Protein AF-A0A2A2KMY2-F1 (afdb_monomer)

Radius of gyration: 26.91 Å; Cα contacts (8 Å, |Δi|>4): 155; chains: 1; bounding box: 59×67×67 Å

Organism: NCBI:txid2018661

Secondary structure (DSSP, 8-state):
-EEEEE--SS------S-SS-PPTT-PPPHHHH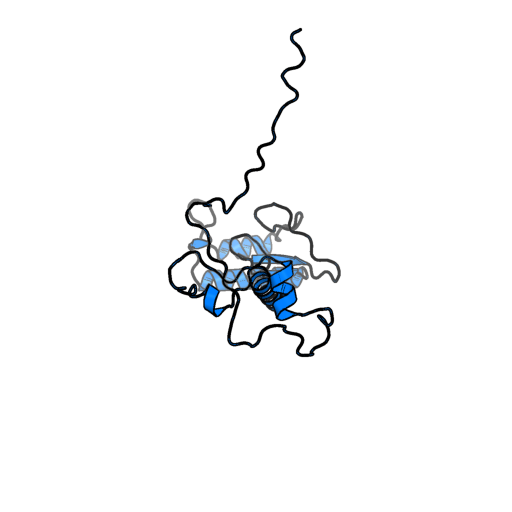HHHHHHS-EETTEE-GGG--HHHHHHHHHHHHHHHHHTTEEEEEB-TT--B---HHHHHHHHHHHHHHHT--HHHHHS----SS-TT-BS---HHHHHHHHHTTT-TTS-S----S-SS----BPPPTT---SS-------GGGSSS--

Mean predicted aligned error: 18.56 Å

Structure (mmCIF, N/CA/C/O backbone):
data_AF-A0A2A2KMY2-F1
#
_entry.id   AF-A0A2A2KMY2-F1
#
loop_
_atom_site.group_PDB
_atom_site.id
_atom_site.type_symbol
_atom_site.label_atom_id
_atom_site.label_alt_id
_atom_site.label_comp_id
_atom_site.label_asym_id
_atom_site.label_entity_id
_atom_site.label_seq_id
_atom_site.pdbx_PDB_ins_code
_atom_site.Cartn_x
_atom_site.Cartn_y
_atom_site.Cartn_z
_atom_site.occupancy
_atom_site.B_iso_or_equiv
_atom_site.auth_seq_id
_atom_site.auth_comp_id
_atom_site.auth_asym_id
_atom_site.auth_atom_id
_atom_site.pdbx_PDB_model_num
ATOM 1 N N . MET A 1 1 ? -10.660 6.397 17.440 1.00 45.50 1 MET A N 1
ATOM 2 C CA . MET A 1 1 ? -11.831 7.235 17.097 1.00 45.50 1 MET A CA 1
ATOM 3 C C . MET A 1 1 ? -12.707 6.382 16.198 1.00 45.50 1 MET A C 1
ATOM 5 O O . MET A 1 1 ? -12.210 5.909 15.184 1.00 45.50 1 MET A O 1
ATOM 9 N N . PHE A 1 2 ? -13.924 6.060 16.626 1.00 44.47 2 PHE A N 1
ATOM 10 C CA . PHE A 1 2 ? -14.756 5.060 15.957 1.00 44.47 2 PHE A CA 1
ATOM 11 C C . PHE A 1 2 ? -15.771 5.721 15.020 1.00 44.47 2 PHE A C 1
ATOM 13 O O . PHE A 1 2 ? -16.291 6.791 15.335 1.00 44.47 2 PHE A O 1
ATOM 20 N N . ALA A 1 3 ? -16.064 5.085 13.888 1.00 53.75 3 ALA A N 1
ATOM 21 C CA . ALA A 1 3 ? -17.205 5.420 13.043 1.00 53.75 3 ALA A CA 1
ATOM 22 C C . ALA A 1 3 ? -18.338 4.414 13.242 1.00 53.75 3 ALA A C 1
ATOM 24 O O . ALA A 1 3 ? -18.140 3.276 13.659 1.00 53.75 3 ALA A O 1
ATOM 25 N N . VAL A 1 4 ? -19.545 4.850 12.920 1.00 51.31 4 VAL A N 1
ATOM 26 C CA . VAL A 1 4 ? -20.800 4.143 13.172 1.00 51.31 4 VAL A CA 1
ATOM 27 C C . VAL A 1 4 ? -21.417 3.873 11.796 1.00 51.31 4 VAL A C 1
ATOM 29 O O . VAL A 1 4 ? -21.584 4.806 11.014 1.00 51.31 4 VAL A O 1
ATOM 32 N N . ARG A 1 5 ? -21.688 2.607 11.435 1.00 54.47 5 ARG A N 1
ATOM 33 C CA . ARG A 1 5 ? -22.270 2.212 10.132 1.00 54.47 5 ARG A CA 1
ATOM 34 C C . ARG A 1 5 ? -23.467 1.279 10.309 1.00 54.47 5 ARG A C 1
ATOM 36 O O . ARG A 1 5 ? -23.312 0.157 10.779 1.00 54.47 5 ARG A O 1
ATOM 43 N N . LYS A 1 6 ? -24.650 1.687 9.846 1.00 54.56 6 LYS A N 1
ATOM 44 C CA . LYS A 1 6 ? -25.849 0.827 9.827 1.00 54.56 6 LYS A CA 1
ATOM 45 C C . LYS A 1 6 ? -25.602 -0.445 9.001 1.00 54.56 6 LYS A C 1
ATOM 47 O O . LYS A 1 6 ? -25.064 -0.343 7.890 1.00 54.56 6 LYS A O 1
ATOM 52 N N . LYS A 1 7 ? -26.013 -1.623 9.490 1.00 51.59 7 LYS A N 1
ATOM 53 C CA . LYS A 1 7 ? -25.975 -2.871 8.707 1.00 51.59 7 LYS A CA 1
ATOM 54 C C . LYS A 1 7 ? -26.980 -2.787 7.554 1.00 51.59 7 LYS A C 1
ATOM 56 O O . LYS A 1 7 ? -28.133 -3.176 7.658 1.00 51.59 7 LYS A O 1
ATOM 61 N N . SER A 1 8 ? -26.553 -2.230 6.427 1.00 42.28 8 SER A N 1
ATOM 62 C CA . SER A 1 8 ? -27.303 -2.262 5.172 1.00 42.28 8 SER A CA 1
ATOM 63 C C . SER A 1 8 ? -26.578 -3.159 4.177 1.00 42.28 8 SER A C 1
ATOM 65 O O . SER A 1 8 ? -25.394 -2.962 3.899 1.00 42.28 8 SER A O 1
ATOM 67 N N . HIS A 1 9 ? -27.307 -4.113 3.595 1.00 41.88 9 HIS A N 1
ATOM 68 C CA . HIS A 1 9 ? -26.827 -5.021 2.548 1.00 41.88 9 HIS A CA 1
ATOM 69 C C . HIS A 1 9 ? -26.551 -4.347 1.192 1.00 41.88 9 HIS A C 1
ATOM 71 O O . HIS A 1 9 ? -26.289 -5.039 0.209 1.00 41.88 9 HIS A O 1
ATOM 77 N N . ARG A 1 10 ? -26.583 -3.013 1.086 1.00 37.44 10 ARG A N 1
ATOM 78 C CA . ARG A 1 10 ? -26.245 -2.314 -0.159 1.00 37.44 10 ARG A CA 1
ATOM 79 C C . ARG A 1 10 ? -25.380 -1.088 0.094 1.00 37.44 10 ARG A C 1
ATOM 81 O O . ARG A 1 10 ? -25.731 -0.219 0.884 1.00 37.44 10 ARG A O 1
ATOM 88 N N . THR A 1 11 ? -24.283 -1.055 -0.667 1.00 37.81 11 THR A N 1
ATOM 89 C CA . THR A 1 11 ? -23.427 0.091 -1.015 1.00 37.81 11 THR A CA 1
ATOM 90 C C . THR A 1 11 ? -22.714 0.807 0.135 1.00 37.81 11 THR A C 1
ATOM 92 O O . THR A 1 11 ? -23.325 1.367 1.039 1.00 37.81 11 THR A O 1
ATOM 95 N N . ALA A 1 12 ? -21.379 0.821 0.071 1.00 39.56 12 ALA A N 1
ATOM 96 C CA . ALA A 1 12 ? -20.553 1.700 0.889 1.00 39.56 12 ALA A CA 1
ATOM 97 C C . ALA A 1 12 ? -20.850 3.169 0.520 1.00 39.56 12 ALA A C 1
ATOM 99 O O . ALA A 1 12 ? -20.761 3.511 -0.664 1.00 39.56 12 ALA A O 1
ATOM 100 N N . PRO A 1 13 ? -21.202 4.045 1.478 1.00 40.03 13 PRO A N 1
ATOM 101 C CA . PRO A 1 13 ? -21.271 5.470 1.200 1.00 40.03 13 PRO A CA 1
ATOM 102 C C . PRO A 1 13 ? -19.854 5.988 0.930 1.00 40.03 13 PRO A C 1
ATOM 104 O O . PRO A 1 13 ? -18.922 5.712 1.685 1.00 40.03 13 PRO A O 1
ATOM 107 N N . ARG A 1 14 ? -19.678 6.735 -0.165 1.00 37.28 14 ARG A N 1
ATOM 108 C CA . ARG A 1 14 ? -18.456 7.517 -0.387 1.00 37.28 14 ARG A CA 1
ATOM 109 C C . ARG A 1 14 ? -18.411 8.590 0.703 1.00 37.28 14 ARG A C 1
ATOM 111 O O . ARG A 1 14 ? -19.275 9.461 0.720 1.00 37.28 14 ARG A O 1
ATOM 118 N N . CYS A 1 15 ? -17.442 8.518 1.614 1.00 37.69 15 CYS A N 1
ATOM 119 C CA . CYS A 1 15 ? -17.205 9.578 2.594 1.00 37.69 15 CYS A CA 1
ATOM 120 C C . CYS A 1 15 ? -16.793 10.862 1.861 1.00 37.69 15 CYS A C 1
ATOM 122 O O . CYS A 1 15 ? -15.655 11.001 1.417 1.00 37.69 15 CYS A O 1
ATOM 124 N N . GLY A 1 16 ? -17.736 11.791 1.711 1.00 30.89 16 GLY A N 1
ATOM 125 C CA . GLY A 1 16 ? -17.459 13.167 1.325 1.00 30.89 16 GLY A CA 1
ATOM 126 C C . GLY A 1 16 ? -17.003 13.974 2.540 1.00 30.89 16 GLY A C 1
ATOM 127 O O . GLY A 1 16 ? -17.700 13.996 3.545 1.00 30.89 16 GLY A O 1
ATOM 128 N N . ALA A 1 17 ? -15.820 14.580 2.419 1.00 32.88 17 ALA A N 1
ATOM 129 C CA . ALA A 1 17 ? -15.295 15.831 2.993 1.00 32.88 17 ALA A CA 1
ATOM 130 C C . ALA A 1 17 ? -15.833 16.448 4.315 1.00 32.88 17 ALA A C 1
ATOM 132 O O . ALA A 1 17 ? -15.603 17.635 4.545 1.00 32.88 17 ALA A O 1
ATOM 133 N N . HIS A 1 18 ? -16.461 15.707 5.226 1.00 27.23 18 HIS A N 1
ATOM 134 C CA . HIS A 1 18 ? -16.783 16.188 6.573 1.00 27.23 18 HIS A CA 1
ATOM 135 C C . HIS A 1 18 ? -15.952 15.437 7.618 1.00 27.23 18 HIS A C 1
ATOM 137 O O . HIS A 1 18 ? -15.881 14.212 7.622 1.00 27.23 18 HIS A O 1
ATOM 143 N N . ARG A 1 19 ? -15.264 16.212 8.470 1.00 37.16 19 ARG A N 1
ATOM 144 C CA . ARG A 1 19 ? -14.142 15.802 9.344 1.00 37.16 19 ARG A CA 1
ATOM 145 C C . ARG A 1 19 ? -14.523 14.917 10.537 1.00 37.16 19 ARG A C 1
ATOM 147 O O . ARG A 1 19 ? -13.702 14.690 11.413 1.00 37.16 19 ARG A O 1
ATOM 154 N N . THR A 1 20 ? -15.730 14.387 10.555 1.00 37.00 20 THR A N 1
ATOM 155 C CA . THR A 1 20 ? -16.172 13.325 11.452 1.00 37.00 20 THR A CA 1
ATOM 156 C C . THR A 1 20 ? -17.250 12.559 10.703 1.00 37.00 20 THR A C 1
ATOM 158 O O . THR A 1 20 ? -18.158 13.157 10.125 1.00 37.00 20 THR A O 1
ATOM 161 N N . ALA A 1 21 ? -17.156 11.231 10.684 1.00 41.44 21 ALA A N 1
ATOM 162 C CA . ALA A 1 21 ? -18.186 10.367 10.117 1.00 41.44 21 ALA A CA 1
ATOM 163 C C . ALA A 1 21 ? -19.411 10.307 11.054 1.00 41.44 21 ALA A C 1
ATOM 165 O O . ALA A 1 21 ? -19.803 9.235 11.505 1.00 41.44 21 ALA A O 1
ATOM 166 N N . ASN A 1 22 ? -20.006 11.460 11.379 1.00 42.59 22 ASN A N 1
ATOM 167 C CA . ASN A 1 22 ? -21.353 11.500 11.931 1.00 42.59 22 ASN A CA 1
ATOM 168 C C . ASN A 1 22 ? -22.305 11.156 10.791 1.00 42.59 22 ASN A C 1
ATOM 170 O O . ASN A 1 22 ? -22.356 11.871 9.789 1.00 42.59 22 ASN A O 1
ATOM 174 N N . ILE A 1 23 ? -23.060 10.066 10.930 1.00 45.88 23 ILE A N 1
ATOM 175 C CA . ILE A 1 23 ? -24.211 9.838 10.060 1.00 45.88 23 ILE A CA 1
ATOM 176 C C . ILE A 1 23 ? -25.202 10.975 10.363 1.00 45.88 23 ILE A C 1
ATOM 178 O O . ILE A 1 23 ? -25.665 11.063 11.502 1.00 45.88 23 ILE A O 1
ATOM 182 N N . PRO A 1 24 ? -25.533 11.859 9.403 1.00 43.34 24 PRO A N 1
ATOM 183 C CA . PRO A 1 24 ? -26.530 12.894 9.642 1.00 43.34 24 PRO A CA 1
ATOM 184 C C . PRO A 1 24 ? -27.870 12.238 10.012 1.00 43.34 24 PRO A C 1
ATOM 186 O O . PRO A 1 24 ? -28.374 11.400 9.265 1.00 43.34 24 PRO A O 1
ATOM 189 N N . GLY A 1 25 ? -28.421 12.603 11.176 1.00 52.62 25 GLY A N 1
ATOM 190 C CA . GLY A 1 25 ? -29.725 12.129 11.663 1.00 52.62 25 GLY A CA 1
ATOM 191 C C . GLY A 1 25 ? -29.708 11.026 12.730 1.00 52.62 25 GLY A C 1
ATOM 192 O O . GLY A 1 25 ? -30.765 10.467 13.002 1.00 52.62 25 GLY A O 1
ATOM 193 N N . PHE A 1 26 ? -28.557 10.698 13.329 1.00 54.38 26 PHE A N 1
ATOM 194 C CA . PHE A 1 26 ? -28.499 9.825 14.509 1.00 54.38 26 PHE A CA 1
ATOM 195 C C . PHE A 1 26 ? -28.170 10.635 15.763 1.00 54.38 26 PHE A C 1
ATOM 197 O O . PHE A 1 26 ? -27.039 11.084 15.941 1.00 54.38 26 PHE A O 1
ATOM 204 N N . GLU A 1 27 ? -29.170 10.800 16.625 1.00 60.38 27 GLU A N 1
ATOM 205 C CA . GLU A 1 27 ? -28.994 11.253 18.003 1.00 60.38 27 GLU A CA 1
ATOM 206 C C . GLU A 1 27 ? -28.910 10.020 18.909 1.00 60.38 27 GLU A C 1
ATOM 208 O O . GLU A 1 27 ? -29.613 9.028 18.697 1.00 60.38 27 GLU A O 1
ATOM 213 N N . VAL A 1 28 ? -27.992 10.058 19.873 1.00 64.44 28 VAL A N 1
ATOM 214 C CA . VAL A 1 28 ? -27.906 9.045 20.930 1.00 64.44 28 VAL A CA 1
ATOM 215 C C . VAL A 1 28 ? -29.109 9.245 21.848 1.00 64.44 28 VAL A C 1
ATOM 217 O O . VAL A 1 28 ? -29.485 10.386 22.118 1.00 64.44 28 VAL A O 1
ATOM 220 N N . ASP A 1 29 ? -29.738 8.162 22.299 1.00 76.00 29 ASP A N 1
ATOM 221 C CA . ASP A 1 29 ? -30.846 8.267 23.245 1.00 76.00 29 ASP A CA 1
ATOM 222 C C . ASP A 1 29 ? -30.395 8.918 24.561 1.00 76.00 29 ASP A C 1
ATOM 224 O O . ASP A 1 29 ? -29.238 8.820 24.977 1.00 76.00 29 ASP A O 1
ATOM 228 N N . GLU A 1 30 ? -31.330 9.600 25.220 1.00 78.75 30 GLU A N 1
ATOM 229 C CA . GLU A 1 30 ? -31.056 10.374 26.434 1.00 78.75 30 GLU A CA 1
ATOM 230 C C . GLU A 1 30 ? -30.515 9.496 27.579 1.00 78.75 30 GLU A C 1
ATOM 232 O O . GLU A 1 30 ? -29.688 9.944 28.373 1.00 78.75 30 GLU A O 1
ATOM 237 N N . GLU A 1 31 ? -30.913 8.220 27.626 1.00 80.62 31 GLU A N 1
ATOM 238 C CA . GLU A 1 31 ? -30.431 7.238 28.603 1.00 80.62 31 GLU A CA 1
ATOM 239 C C . GLU A 1 31 ? -28.954 6.878 28.368 1.00 80.62 31 GLU A C 1
ATOM 241 O O . GLU A 1 31 ? -28.144 6.895 29.300 1.00 80.62 31 GLU A O 1
ATOM 246 N N . THR A 1 32 ? -28.575 6.616 27.119 1.00 79.38 32 THR A N 1
ATOM 247 C CA . THR A 1 32 ? -27.200 6.309 26.715 1.00 79.38 32 THR A CA 1
ATOM 248 C C . THR A 1 32 ? -26.291 7.529 26.870 1.00 79.38 32 THR A C 1
ATOM 250 O O . THR A 1 32 ? -25.164 7.380 27.349 1.00 79.38 32 THR A O 1
ATOM 253 N N . ASP A 1 33 ? -26.759 8.742 26.552 1.00 79.44 33 ASP A N 1
ATOM 254 C CA . ASP A 1 33 ? -25.990 9.978 26.778 1.00 79.44 33 ASP A CA 1
ATOM 255 C C . ASP A 1 33 ? -25.759 10.238 28.277 1.00 79.44 33 ASP A C 1
ATOM 257 O O . ASP A 1 33 ? -24.642 10.563 28.695 1.00 79.44 33 ASP A O 1
ATOM 261 N N . ALA A 1 34 ? -26.773 10.012 29.120 1.00 82.56 34 ALA A N 1
ATOM 262 C CA . ALA A 1 34 ? -26.628 10.099 30.571 1.00 82.56 34 ALA A CA 1
ATOM 263 C C . ALA A 1 34 ? -25.624 9.064 31.108 1.00 82.56 34 ALA A C 1
ATOM 265 O O . ALA A 1 34 ? -24.751 9.412 31.908 1.00 82.56 34 ALA A O 1
ATOM 266 N N . ALA A 1 35 ? -25.692 7.817 30.633 1.00 81.88 35 ALA A N 1
ATOM 267 C CA . ALA A 1 35 ? -24.757 6.762 31.017 1.00 81.88 35 ALA A CA 1
ATOM 268 C C . ALA A 1 35 ? -23.309 7.095 30.614 1.00 81.88 35 ALA A C 1
ATOM 270 O O . ALA A 1 35 ? -22.389 6.897 31.411 1.00 81.88 35 ALA A O 1
ATOM 271 N N . LEU A 1 36 ? -23.104 7.663 29.420 1.00 80.94 36 LEU A N 1
ATOM 272 C CA . LEU A 1 36 ? -21.788 8.106 28.955 1.00 80.94 36 LEU A CA 1
ATOM 273 C C . LEU A 1 36 ? -21.246 9.272 29.784 1.00 80.94 36 LEU A C 1
ATOM 275 O O . LEU A 1 36 ? -20.063 9.278 30.132 1.00 80.94 36 LEU A O 1
ATOM 279 N N . ARG A 1 37 ? -22.086 10.242 30.158 1.00 81.38 37 ARG A N 1
ATOM 280 C CA . ARG A 1 37 ? -21.669 11.368 31.011 1.00 81.38 37 ARG A CA 1
ATOM 281 C C . ARG A 1 37 ? -21.222 10.932 32.403 1.00 81.38 37 ARG A C 1
ATOM 283 O O . ARG A 1 37 ? -20.327 11.560 32.955 1.00 81.38 37 ARG A O 1
ATOM 290 N N . VAL A 1 38 ? -21.793 9.860 32.956 1.00 84.06 38 VAL A N 1
ATOM 291 C CA . VAL A 1 38 ? -21.391 9.324 34.270 1.00 84.06 38 VAL A CA 1
ATOM 292 C C . VAL A 1 38 ? -19.979 8.733 34.235 1.00 84.06 38 VAL A C 1
ATOM 294 O O . VAL A 1 38 ? -19.216 8.915 35.183 1.00 84.06 38 VAL A O 1
ATOM 297 N N . CYS A 1 39 ? -19.611 8.038 33.157 1.00 79.81 39 CYS A N 1
ATOM 298 C CA . CYS A 1 39 ? -18.308 7.376 33.043 1.00 79.81 39 CYS A CA 1
ATOM 299 C C . CYS A 1 39 ? -17.223 8.223 32.359 1.00 79.81 39 CYS A C 1
ATOM 301 O O . CYS A 1 39 ? -16.092 7.755 32.223 1.00 79.81 39 CYS A O 1
ATOM 303 N N . THR A 1 40 ? -17.537 9.440 31.906 1.00 80.44 40 THR A N 1
ATOM 304 C CA . THR A 1 40 ? -16.578 10.290 31.187 1.00 80.44 40 THR A CA 1
ATOM 305 C C . THR A 1 40 ? -16.132 11.465 32.053 1.00 80.44 40 THR A C 1
ATOM 307 O O . THR A 1 40 ? -16.980 12.172 32.596 1.00 80.44 40 THR A O 1
ATOM 310 N N . PRO A 1 41 ? -14.818 11.720 32.192 1.00 78.75 41 PRO A N 1
ATOM 311 C CA . PRO A 1 41 ? -14.337 12.858 32.959 1.00 78.75 41 PRO A CA 1
ATOM 312 C C . PRO A 1 41 ? -14.790 14.183 32.329 1.00 78.75 41 PRO A C 1
ATOM 314 O O . PRO A 1 41 ? -14.586 14.452 31.140 1.00 78.75 41 PRO A O 1
ATOM 317 N N . ILE A 1 42 ? -15.403 15.018 33.168 1.00 77.12 42 ILE A N 1
ATOM 318 C CA . ILE A 1 42 ? -15.854 16.365 32.827 1.00 77.12 42 ILE A CA 1
ATOM 319 C C . ILE A 1 42 ? -14.959 17.354 33.570 1.00 77.12 42 ILE A C 1
ATOM 321 O O . ILE A 1 42 ? -14.918 17.365 34.799 1.00 77.12 42 ILE A O 1
ATOM 325 N N . GLU A 1 43 ? -14.277 18.220 32.829 1.00 75.25 43 GLU A N 1
ATOM 326 C CA . GLU A 1 43 ? -13.533 19.347 33.388 1.00 75.25 43 GLU A CA 1
ATOM 327 C C . GLU A 1 43 ? -14.110 20.650 32.834 1.00 75.25 43 GLU A C 1
ATOM 329 O O . GLU A 1 43 ? -14.309 20.797 31.628 1.00 75.25 43 GLU A O 1
ATOM 334 N N . ASN A 1 44 ? -14.390 21.620 33.711 1.00 69.75 44 ASN A N 1
ATOM 335 C CA . ASN A 1 44 ? -14.925 22.936 33.332 1.00 69.75 44 ASN A CA 1
ATOM 336 C C . ASN A 1 44 ? -16.196 22.866 32.455 1.00 69.75 44 ASN A C 1
ATOM 338 O O . ASN A 1 44 ? -16.375 23.664 31.535 1.00 69.75 44 ASN A O 1
ATOM 342 N N . GLY A 1 45 ? -17.061 21.877 32.707 1.00 71.56 45 GLY A N 1
ATOM 343 C CA . GLY A 1 45 ? -18.289 21.656 31.935 1.00 71.56 45 GLY A CA 1
ATOM 344 C C . GLY A 1 45 ? -18.068 21.100 30.524 1.00 71.56 45 GLY A C 1
ATOM 345 O O . GLY A 1 45 ? -19.017 21.037 29.747 1.00 71.56 45 GLY A O 1
ATOM 346 N N . ARG A 1 46 ? -16.839 20.693 30.175 1.00 66.31 46 ARG A N 1
ATOM 347 C CA . ARG A 1 46 ? -16.506 20.046 28.901 1.00 66.31 46 ARG A CA 1
ATOM 348 C C . ARG A 1 46 ? -16.043 18.613 29.127 1.00 66.31 46 ARG A C 1
ATOM 350 O O . ARG A 1 46 ? -15.293 18.319 30.053 1.00 66.31 46 ARG A O 1
ATOM 357 N N . VAL A 1 47 ? -16.490 17.731 28.243 1.00 73.38 47 VAL A N 1
ATOM 358 C CA . VAL A 1 47 ? -16.090 16.324 28.214 1.00 73.38 47 VAL A CA 1
ATOM 359 C C . VAL A 1 47 ? -14.675 16.233 27.641 1.00 73.38 47 VAL A C 1
ATOM 361 O O . VAL A 1 47 ? -14.454 16.654 26.504 1.00 73.38 47 VAL A O 1
ATOM 364 N N . ILE A 1 48 ? -13.717 15.702 28.406 1.00 73.44 48 ILE A N 1
ATOM 365 C CA . ILE A 1 48 ? -12.331 15.521 27.943 1.00 73.44 48 ILE A CA 1
ATOM 366 C C . ILE A 1 48 ? -12.038 14.030 27.819 1.00 73.44 48 ILE A C 1
ATOM 368 O O . ILE A 1 48 ? -11.601 13.379 28.763 1.00 73.44 48 ILE A O 1
ATOM 372 N N . LEU A 1 49 ? -12.249 13.492 26.619 1.00 65.94 49 LEU A N 1
ATOM 373 C CA . LEU A 1 49 ? -12.065 12.065 26.341 1.00 65.94 49 LEU A CA 1
ATOM 374 C C . LEU A 1 49 ? -10.620 11.601 26.565 1.00 65.94 49 LEU A C 1
ATOM 376 O O . LEU A 1 49 ? -10.409 10.502 27.069 1.00 65.94 49 LEU A O 1
ATOM 380 N N . GLU A 1 50 ? -9.639 12.454 26.262 1.00 70.81 50 GLU A N 1
ATOM 381 C CA . GLU A 1 50 ? -8.202 12.150 26.361 1.00 70.81 50 GLU A CA 1
ATOM 382 C C . GLU A 1 50 ? -7.723 11.856 27.789 1.00 70.81 50 GLU A C 1
ATOM 384 O O . GLU A 1 50 ? -6.676 11.242 27.973 1.00 70.81 50 GLU A O 1
ATOM 389 N N . LYS A 1 51 ? -8.488 12.277 28.802 1.00 75.62 51 LYS A N 1
ATOM 390 C CA . LYS A 1 51 ? -8.174 12.053 30.220 1.00 75.62 51 LYS A CA 1
ATOM 391 C C . LYS A 1 51 ? -8.879 10.833 30.814 1.00 75.62 51 LYS A C 1
ATOM 393 O O . LYS A 1 51 ? -8.731 10.578 32.006 1.00 75.62 51 LYS A O 1
ATOM 398 N N . SER A 1 52 ? -9.652 10.098 30.013 1.00 75.69 52 SER A N 1
ATOM 399 C CA . SER A 1 52 ? -10.344 8.894 30.480 1.00 75.69 52 SER A CA 1
ATOM 400 C C . SER A 1 52 ? -9.329 7.805 30.824 1.00 75.69 52 SER A C 1
ATOM 402 O O . SER A 1 52 ? -8.421 7.525 30.040 1.00 75.69 52 SER A O 1
ATOM 404 N 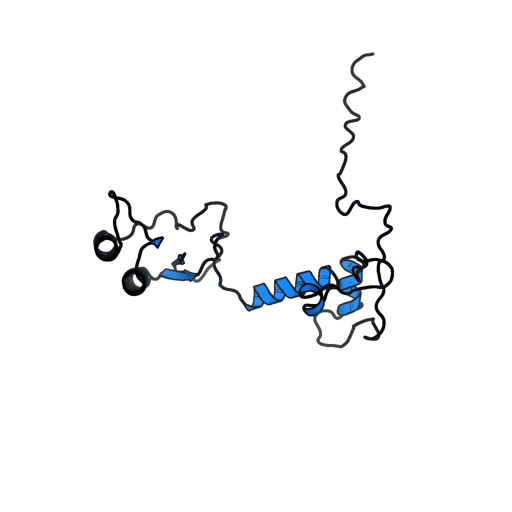N . THR A 1 53 ? -9.480 7.169 31.985 1.00 83.38 53 THR A N 1
ATOM 405 C CA . THR A 1 53 ? -8.678 5.989 32.332 1.00 83.38 53 THR A CA 1
ATOM 406 C C . THR A 1 53 ? -9.056 4.806 31.441 1.00 83.38 53 THR A C 1
ATOM 408 O O . THR A 1 53 ? -10.106 4.796 30.794 1.00 83.38 53 THR A O 1
ATOM 411 N N . ARG A 1 54 ? -8.216 3.767 31.411 1.00 78.19 54 ARG A N 1
ATOM 412 C CA . ARG A 1 54 ? -8.491 2.564 30.616 1.00 78.19 54 ARG A CA 1
ATOM 413 C C . ARG A 1 54 ? -9.816 1.905 31.014 1.00 78.19 54 ARG A C 1
ATOM 415 O O . ARG A 1 54 ? -10.573 1.498 30.140 1.00 78.19 54 ARG A O 1
ATOM 422 N N . GLU A 1 55 ? -10.130 1.865 32.306 1.00 83.75 55 GLU A N 1
ATOM 423 C CA . GLU A 1 55 ? -11.385 1.302 32.815 1.00 83.75 55 GLU A CA 1
ATOM 424 C C . GLU A 1 55 ? -12.599 2.131 32.373 1.00 83.75 55 GLU A C 1
ATOM 426 O O . GLU A 1 55 ? -13.643 1.576 32.031 1.00 83.75 55 GLU A O 1
ATOM 431 N N . GLN A 1 56 ? -12.463 3.460 32.338 1.00 80.62 56 GLN A N 1
ATOM 432 C CA . GLN A 1 56 ? -13.509 4.358 31.842 1.00 80.62 56 GLN A CA 1
ATOM 433 C C . GLN A 1 56 ? -13.738 4.170 30.340 1.00 80.62 56 GLN A C 1
ATOM 435 O O . GLN A 1 56 ? -14.883 4.104 29.900 1.00 80.62 56 GLN A O 1
ATOM 440 N N . ILE A 1 57 ? -12.665 4.009 29.561 1.00 78.44 57 ILE A N 1
ATOM 441 C CA . ILE A 1 57 ? -12.741 3.726 28.122 1.00 78.44 57 ILE A CA 1
ATOM 442 C C . ILE A 1 57 ? -13.454 2.390 27.874 1.00 78.44 57 ILE A C 1
ATOM 444 O O . ILE A 1 57 ? -14.353 2.321 27.040 1.00 78.44 57 ILE A O 1
ATOM 448 N N . GLU A 1 58 ? -13.117 1.337 28.622 1.00 81.19 58 GLU A N 1
ATOM 449 C CA . GLU A 1 58 ? -13.776 0.028 28.506 1.00 81.19 58 GLU A CA 1
ATOM 450 C C . GLU A 1 58 ? -15.280 0.105 28.844 1.00 81.19 58 GLU A C 1
ATOM 452 O O . GLU A 1 58 ? -16.108 -0.509 28.165 1.00 81.19 58 GLU A O 1
ATOM 457 N N . GLN A 1 59 ? -15.667 0.907 29.843 1.00 82.75 59 GLN A N 1
ATOM 458 C CA . GLN A 1 59 ? -17.076 1.154 30.173 1.00 82.75 59 GLN A CA 1
ATOM 459 C C . GLN A 1 59 ? -17.812 1.931 29.074 1.00 82.75 59 GLN A C 1
ATOM 461 O O . GLN A 1 59 ? -18.918 1.541 28.694 1.00 82.75 59 GLN A O 1
ATOM 466 N N . GLN A 1 60 ? -17.195 2.985 28.534 1.00 79.38 60 GLN A N 1
ATOM 467 C CA . GLN A 1 60 ? -17.743 3.770 27.423 1.00 79.38 60 GLN A CA 1
ATOM 468 C C . GLN A 1 60 ? -17.962 2.892 26.185 1.00 79.38 60 GLN A C 1
ATOM 470 O O . GLN A 1 60 ? -19.036 2.935 25.585 1.00 79.38 60 GLN A O 1
ATOM 475 N N . ILE A 1 61 ? -16.988 2.040 25.843 1.00 79.50 61 ILE A N 1
ATOM 476 C CA . ILE A 1 61 ? -17.094 1.086 24.729 1.00 79.50 61 ILE A CA 1
ATOM 477 C C . ILE A 1 61 ? -18.285 0.152 24.945 1.00 79.50 61 ILE A C 1
ATOM 479 O O . ILE A 1 61 ? -19.119 0.015 24.055 1.00 79.50 61 ILE A O 1
ATOM 483 N N . LYS A 1 62 ? -18.438 -0.423 26.141 1.00 84.81 62 LYS A N 1
ATOM 484 C CA . LYS A 1 62 ? -19.545 -1.341 26.448 1.00 84.81 62 LYS A CA 1
ATOM 485 C C . LYS A 1 62 ? -20.926 -0.682 26.337 1.00 84.81 62 LYS A C 1
ATOM 487 O O . LYS A 1 62 ? -21.886 -1.334 25.922 1.00 84.81 62 LYS A O 1
ATOM 492 N N . ILE A 1 63 ? -21.047 0.588 26.726 1.00 84.19 63 ILE A N 1
ATOM 493 C CA . ILE A 1 63 ? -22.288 1.367 26.586 1.00 84.19 63 ILE A CA 1
ATOM 494 C C . ILE A 1 63 ? -22.586 1.612 25.101 1.00 84.19 63 ILE A C 1
ATOM 496 O O . ILE A 1 63 ? -23.692 1.330 24.638 1.00 84.19 63 ILE A O 1
ATOM 500 N N . LEU A 1 64 ? -21.583 2.045 24.335 1.00 77.38 64 LEU A N 1
ATOM 501 C CA . LEU A 1 64 ? -21.716 2.296 22.898 1.00 77.38 64 LEU A CA 1
ATOM 502 C C . LEU A 1 64 ? -22.023 1.021 22.105 1.00 77.38 64 LEU A C 1
ATOM 504 O O . LEU A 1 64 ? -22.844 1.055 21.192 1.00 77.38 64 LEU A O 1
ATOM 508 N N . GLU A 1 65 ? -21.429 -0.117 22.463 1.00 78.50 65 GLU A N 1
ATOM 509 C CA . GLU A 1 65 ? -21.725 -1.416 21.851 1.00 78.50 65 GLU A CA 1
ATOM 510 C C . GLU A 1 65 ? -23.179 -1.837 22.074 1.00 78.50 65 GLU A C 1
ATOM 512 O O . GLU A 1 65 ? -23.824 -2.349 21.157 1.00 78.50 65 GLU A O 1
ATOM 517 N N . ARG A 1 66 ? -23.727 -1.611 23.275 1.00 83.31 66 ARG A N 1
ATOM 518 C CA . ARG A 1 66 ? -25.141 -1.893 23.571 1.00 83.31 66 ARG A CA 1
ATOM 519 C C . ARG A 1 66 ? -26.069 -1.050 22.705 1.00 83.31 66 ARG A C 1
ATOM 521 O O . ARG A 1 66 ? -26.971 -1.610 22.084 1.00 83.31 66 ARG A O 1
ATOM 528 N N . PHE A 1 67 ? -25.805 0.251 22.619 1.00 81.00 67 PHE A N 1
ATOM 529 C CA . PHE A 1 67 ? -26.552 1.164 21.756 1.00 81.00 67 PHE A CA 1
ATOM 530 C C . PHE A 1 67 ? -26.482 0.739 20.283 1.00 81.00 67 PHE A C 1
ATOM 532 O O . PHE A 1 67 ? -27.501 0.607 19.605 1.00 81.00 67 PHE A O 1
ATOM 539 N N . CYS A 1 68 ? -25.276 0.442 19.796 1.00 76.00 68 CYS A N 1
ATOM 540 C CA . CYS A 1 68 ? -25.065 0.030 18.413 1.00 76.00 68 CYS A CA 1
ATOM 541 C C . CYS A 1 68 ? -25.789 -1.282 18.088 1.00 76.00 68 CYS A C 1
ATOM 543 O O . CYS A 1 68 ? -26.419 -1.381 17.038 1.00 76.00 68 CYS A O 1
ATOM 545 N N . ASN A 1 69 ? -25.781 -2.260 18.997 1.00 78.19 69 ASN A N 1
ATOM 546 C CA . ASN A 1 69 ? -26.525 -3.507 18.820 1.00 78.19 69 ASN A CA 1
ATOM 547 C C . ASN A 1 69 ? -28.043 -3.284 18.775 1.00 78.19 69 ASN A C 1
ATOM 549 O O . ASN A 1 69 ? -28.712 -3.897 17.944 1.00 78.19 69 ASN A O 1
ATOM 553 N N . ALA A 1 70 ? -28.585 -2.399 19.618 1.00 79.81 70 ALA A N 1
ATOM 554 C CA . ALA A 1 70 ? -30.012 -2.068 19.615 1.00 79.81 70 ALA A CA 1
ATOM 555 C C . ALA A 1 70 ? -30.456 -1.390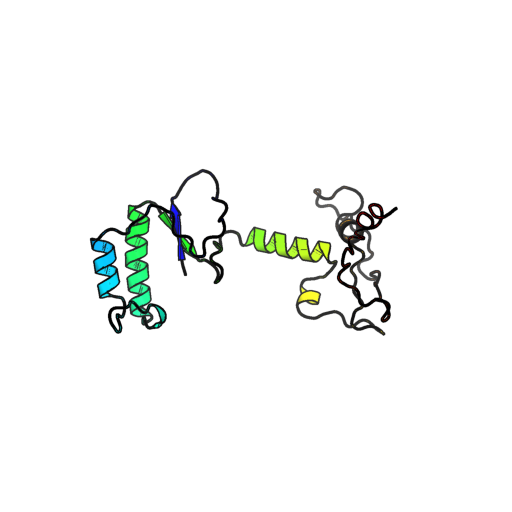 18.306 1.00 79.81 70 ALA A C 1
ATOM 557 O O . ALA A 1 70 ? -31.547 -1.653 17.806 1.00 79.81 70 ALA A O 1
ATOM 558 N N . MET A 1 71 ? -29.588 -0.562 17.722 1.00 71.19 71 MET A N 1
ATOM 559 C CA . MET A 1 71 ? -29.863 0.185 16.489 1.00 71.19 71 MET A CA 1
ATOM 560 C C . MET A 1 71 ? -29.456 -0.563 15.202 1.00 71.19 71 MET A C 1
ATOM 562 O O . MET A 1 71 ? -29.589 -0.018 14.102 1.00 71.19 71 MET A O 1
ATOM 566 N N . ASP A 1 72 ? -28.956 -1.797 15.330 1.00 72.31 72 ASP A N 1
ATOM 567 C CA . ASP A 1 72 ? -28.348 -2.606 14.262 1.00 72.31 72 ASP A CA 1
ATOM 568 C C . ASP A 1 72 ? -27.249 -1.861 13.473 1.00 72.31 72 ASP A C 1
ATOM 570 O O . ASP A 1 72 ? -27.200 -1.797 12.236 1.00 72.31 72 ASP A O 1
ATOM 574 N N . ILE A 1 73 ? -26.341 -1.258 14.233 1.00 70.00 73 ILE A N 1
ATOM 575 C CA . ILE A 1 73 ? -25.195 -0.493 13.761 1.00 70.00 73 ILE A CA 1
ATOM 576 C C . ILE A 1 73 ? -23.898 -1.225 14.128 1.00 70.00 73 ILE A C 1
ATOM 578 O O . ILE A 1 73 ? -23.772 -1.812 15.197 1.00 70.00 73 ILE A O 1
ATOM 582 N N . VAL A 1 74 ? -22.915 -1.193 13.229 1.00 63.78 74 VAL A N 1
ATOM 583 C CA . VAL A 1 74 ? -21.558 -1.695 13.453 1.00 63.78 74 VAL A CA 1
ATOM 584 C C . VAL A 1 74 ? -20.624 -0.531 13.760 1.00 63.78 74 VAL A C 1
ATOM 586 O O . VAL A 1 74 ? -20.609 0.472 13.041 1.00 63.78 74 VAL A O 1
ATOM 589 N N . VAL A 1 75 ? -19.831 -0.702 14.815 1.00 62.00 75 VAL A N 1
ATOM 590 C CA . VAL A 1 75 ? -18.732 0.190 15.181 1.00 62.00 75 VAL A CA 1
ATOM 591 C C . VAL A 1 75 ? -17.497 -0.198 14.371 1.00 62.00 75 VAL A C 1
ATOM 593 O O . VAL A 1 75 ? -17.118 -1.365 14.322 1.00 62.00 75 VAL A O 1
ATOM 596 N N . ALA A 1 76 ? -16.889 0.788 13.726 1.00 60.34 76 ALA A N 1
ATOM 597 C CA . ALA A 1 76 ? -15.717 0.656 12.882 1.00 60.34 76 ALA A CA 1
ATOM 598 C C . ALA A 1 76 ? -14.548 1.442 13.470 1.00 60.34 76 ALA A C 1
ATOM 600 O O . ALA A 1 76 ? -14.712 2.605 13.838 1.00 60.34 76 ALA A O 1
ATOM 601 N N . GLU A 1 77 ? -13.356 0.852 13.502 1.00 55.25 77 GLU A N 1
ATOM 602 C CA . GLU A 1 77 ? -12.142 1.621 13.761 1.00 55.25 77 GLU A CA 1
ATOM 603 C C . GLU A 1 77 ? -11.816 2.495 12.551 1.00 55.25 77 GLU A C 1
ATOM 605 O O . GLU A 1 77 ? -11.775 2.019 11.410 1.00 55.25 77 GLU A O 1
ATOM 610 N N . CYS A 1 78 ? -11.594 3.782 12.814 1.00 55.78 78 CYS A N 1
ATOM 611 C CA . CYS A 1 78 ? -11.087 4.704 11.816 1.00 55.78 78 CYS A CA 1
ATOM 612 C C . CYS A 1 78 ? -9.649 5.109 12.114 1.00 55.78 78 CYS A C 1
ATOM 614 O O . CYS A 1 78 ? -9.249 5.222 13.278 1.00 55.78 78 CYS A O 1
ATOM 616 N N . ASP A 1 79 ? -8.898 5.388 11.050 1.00 56.53 79 ASP A N 1
ATOM 617 C CA . ASP A 1 79 ? -7.623 6.088 11.162 1.00 56.53 79 ASP A CA 1
ATOM 618 C C . ASP A 1 79 ? -7.807 7.517 11.728 1.00 56.53 79 ASP A C 1
ATOM 620 O O . ASP A 1 79 ? -8.919 8.029 11.895 1.00 56.53 79 ASP A O 1
ATOM 624 N N . HIS A 1 80 ? -6.693 8.192 12.012 1.00 54.50 80 HIS A N 1
ATOM 625 C CA . HIS A 1 80 ? -6.662 9.580 12.494 1.00 54.50 80 HIS A CA 1
ATOM 626 C C . HIS A 1 80 ? -7.228 10.602 11.4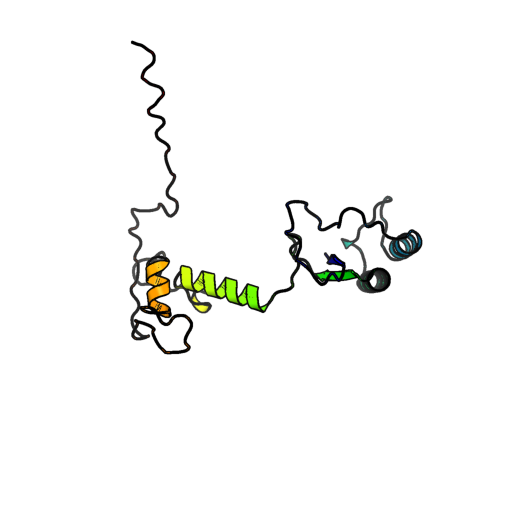84 1.00 54.50 80 HIS A C 1
ATOM 628 O O . HIS A 1 80 ? -7.380 11.777 11.816 1.00 54.50 80 HIS A O 1
ATOM 634 N N . VAL A 1 81 ? -7.552 10.164 10.263 1.00 52.00 81 VAL A N 1
ATOM 635 C CA . VAL A 1 81 ? -8.140 10.957 9.175 1.00 52.00 81 VAL A CA 1
ATOM 636 C C . VAL A 1 81 ? -9.631 10.609 8.975 1.00 52.00 81 VAL A C 1
ATOM 638 O O . VAL A 1 81 ? -10.303 11.214 8.140 1.00 52.00 81 VAL A O 1
ATOM 641 N N . GLY A 1 82 ? -10.193 9.683 9.762 1.00 48.56 82 GLY A N 1
ATOM 642 C CA . GLY A 1 82 ? -11.603 9.289 9.714 1.00 48.56 82 GLY A CA 1
ATOM 643 C C . GLY A 1 82 ? -11.953 8.241 8.649 1.00 48.56 82 GLY A C 1
ATOM 644 O O . GLY A 1 82 ? -13.135 8.074 8.338 1.00 48.56 82 GLY A O 1
ATOM 645 N N . ARG A 1 83 ? -10.972 7.532 8.076 1.00 55.19 83 ARG A N 1
ATOM 646 C CA . ARG A 1 83 ? -11.189 6.444 7.108 1.00 55.19 83 ARG A CA 1
ATOM 647 C C . ARG A 1 83 ? -11.485 5.136 7.829 1.00 55.19 83 ARG A C 1
ATOM 649 O O . ARG A 1 83 ? -10.738 4.727 8.706 1.00 55.19 83 ARG A O 1
ATOM 656 N N . ILE A 1 84 ? -12.562 4.479 7.413 1.00 55.38 84 ILE A N 1
ATOM 657 C CA . ILE A 1 84 ? -13.037 3.198 7.944 1.00 55.38 84 ILE A CA 1
ATOM 658 C C . ILE A 1 84 ? -12.076 2.068 7.521 1.00 55.38 84 ILE A C 1
ATOM 660 O O . ILE A 1 84 ? -12.002 1.738 6.334 1.00 55.38 84 ILE A O 1
ATOM 664 N N . ASN A 1 85 ? -11.381 1.443 8.478 1.00 52.62 85 ASN A N 1
ATOM 665 C CA . ASN A 1 85 ? -10.431 0.347 8.240 1.00 52.62 85 ASN A CA 1
ATOM 666 C C . ASN A 1 85 ? -11.164 -0.993 8.025 1.00 52.62 85 ASN A C 1
ATOM 668 O O . ASN A 1 85 ? -11.310 -1.780 8.954 1.00 52.62 85 ASN A O 1
ATOM 672 N N . TYR A 1 86 ? -11.662 -1.272 6.814 1.00 53.56 86 TYR A N 1
ATOM 673 C CA . TYR A 1 86 ? -12.367 -2.538 6.506 1.00 53.56 86 TYR A CA 1
ATOM 674 C C . TYR A 1 86 ? -11.849 -3.286 5.273 1.00 53.56 86 TYR A C 1
ATOM 676 O O . TYR A 1 86 ? -12.621 -3.981 4.610 1.00 53.56 86 TYR A O 1
ATOM 684 N N . TYR A 1 87 ? -10.563 -3.182 4.923 1.00 66.00 87 TYR A N 1
ATOM 685 C CA . TYR A 1 87 ? -10.075 -3.951 3.774 1.00 66.00 87 TYR A CA 1
ATOM 686 C C . TYR A 1 87 ? -8.563 -4.236 3.783 1.00 66.00 87 TYR A C 1
ATOM 688 O O . TYR A 1 87 ? -7.846 -3.715 2.930 1.00 66.00 87 TYR A O 1
ATOM 696 N N . PRO A 1 88 ? -8.062 -5.106 4.688 1.00 69.38 88 PRO A N 1
ATOM 697 C CA . PRO A 1 88 ? -6.632 -5.423 4.762 1.00 69.38 88 PRO A CA 1
ATOM 698 C C . PRO A 1 88 ? -6.092 -5.982 3.439 1.00 69.38 88 PRO A C 1
ATOM 700 O O . PRO A 1 88 ? -4.993 -5.636 3.020 1.00 69.38 88 PRO A O 1
ATOM 703 N N . LEU A 1 89 ? -6.894 -6.785 2.729 1.00 73.25 89 LEU A N 1
ATOM 704 C CA . LEU A 1 89 ? -6.506 -7.322 1.427 1.00 73.25 89 LEU A CA 1
ATOM 705 C C . LEU A 1 89 ? -6.401 -6.235 0.350 1.00 73.25 89 LEU A C 1
ATOM 707 O O . LEU A 1 89 ? -5.500 -6.301 -0.473 1.00 73.25 89 LEU A O 1
ATOM 711 N N . GLY A 1 90 ? -7.285 -5.235 0.320 1.00 74.38 90 GLY A N 1
ATOM 712 C CA . GLY A 1 90 ? -7.165 -4.182 -0.693 1.00 74.38 90 GLY A CA 1
ATOM 713 C C . GLY A 1 90 ? -6.152 -3.119 -0.380 1.00 74.38 90 GLY A C 1
ATOM 714 O O . GLY A 1 90 ? -5.618 -2.545 -1.317 1.00 74.38 90 GLY A O 1
ATOM 715 N N . GLU A 1 91 ? -5.887 -2.857 0.895 1.00 76.19 91 GLU A N 1
ATOM 716 C CA . GLU A 1 91 ? -4.741 -2.044 1.296 1.00 76.19 91 GLU A CA 1
ATOM 717 C C . GLU A 1 91 ? -3.453 -2.720 0.819 1.00 76.19 91 GLU A C 1
ATOM 719 O O . GLU A 1 91 ? -2.634 -2.083 0.163 1.00 76.19 91 GLU A O 1
ATOM 724 N N . LEU A 1 92 ? -3.341 -4.039 1.018 1.00 82.44 92 LEU A N 1
ATOM 725 C CA . LEU A 1 92 ? -2.225 -4.836 0.515 1.00 82.44 92 LEU A CA 1
ATOM 726 C C . LEU A 1 92 ? -2.156 -4.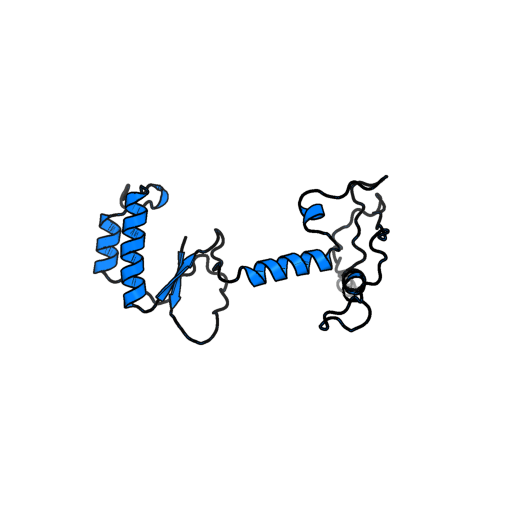839 -1.023 1.00 82.44 92 LEU A C 1
ATOM 728 O O . LEU A 1 92 ? -1.087 -4.629 -1.591 1.00 82.44 92 LEU A O 1
ATOM 732 N N . LEU A 1 93 ? -3.284 -5.032 -1.714 1.00 83.50 93 LEU A N 1
ATOM 733 C CA . LEU A 1 93 ? -3.332 -5.000 -3.180 1.00 83.50 93 LEU A CA 1
ATOM 734 C C . LEU A 1 93 ? -3.000 -3.613 -3.734 1.00 83.50 93 LEU A C 1
ATOM 736 O O . LEU A 1 93 ? -2.292 -3.524 -4.728 1.00 83.50 93 LEU A O 1
ATOM 740 N N . ARG A 1 94 ? -3.485 -2.537 -3.105 1.00 85.00 94 ARG A N 1
ATOM 741 C CA . ARG A 1 94 ? -3.159 -1.162 -3.498 1.00 85.00 94 ARG A CA 1
ATOM 742 C C . ARG A 1 94 ? -1.676 -0.883 -3.289 1.00 85.00 94 ARG A C 1
ATOM 744 O O . ARG A 1 94 ? -1.046 -0.363 -4.199 1.00 85.00 94 ARG A O 1
ATOM 751 N N . PHE A 1 95 ? -1.129 -1.281 -2.144 1.00 86.75 95 PHE A N 1
ATOM 752 C CA . PHE A 1 95 ? 0.292 -1.150 -1.847 1.00 8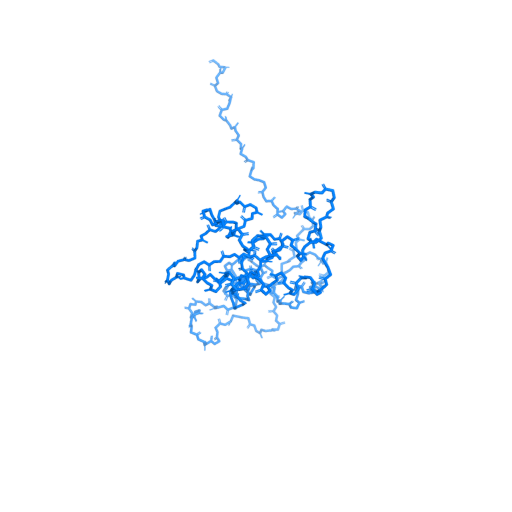6.75 95 PHE A CA 1
ATOM 753 C C . PHE A 1 95 ? 1.149 -1.856 -2.905 1.00 86.75 95 PHE A C 1
ATOM 755 O O . PHE A 1 95 ? 2.012 -1.235 -3.517 1.00 86.75 95 PHE A O 1
ATOM 762 N N . HIS A 1 96 ? 0.863 -3.127 -3.202 1.00 89.31 96 HIS A N 1
ATOM 763 C CA . HIS A 1 96 ? 1.594 -3.850 -4.244 1.00 89.31 96 HIS A CA 1
ATOM 764 C C . HIS A 1 96 ? 1.356 -3.285 -5.645 1.00 89.31 96 HIS A C 1
ATOM 766 O O . HIS A 1 96 ? 2.261 -3.318 -6.469 1.00 89.31 96 HIS A O 1
ATOM 772 N N . TRP A 1 97 ? 0.177 -2.737 -5.928 1.00 92.00 97 TRP A N 1
ATOM 773 C CA . TRP A 1 97 ? -0.075 -2.076 -7.203 1.00 92.00 97 TRP A CA 1
ATOM 774 C C . TRP A 1 97 ? 0.801 -0.826 -7.379 1.00 92.00 97 TRP A C 1
ATOM 776 O O . TRP A 1 97 ? 1.395 -0.644 -8.437 1.00 92.00 97 TRP A O 1
ATOM 786 N N . GLU A 1 98 ? 0.950 -0.004 -6.338 1.00 89.81 98 GLU A N 1
ATOM 787 C CA . GLU A 1 98 ? 1.842 1.166 -6.344 1.00 89.81 98 GLU A CA 1
ATOM 788 C C . GLU A 1 98 ? 3.318 0.766 -6.516 1.00 89.81 98 GLU A C 1
ATOM 790 O O . GLU A 1 98 ? 4.026 1.371 -7.322 1.00 89.81 98 GLU A O 1
ATOM 795 N N . LEU A 1 99 ? 3.759 -0.306 -5.847 1.00 91.12 99 LEU A N 1
ATOM 796 C CA . LEU A 1 99 ? 5.097 -0.885 -6.028 1.00 91.12 99 LEU A CA 1
ATOM 797 C C . LEU A 1 99 ? 5.374 -1.267 -7.488 1.00 91.12 99 LEU A C 1
ATOM 799 O O . LEU A 1 99 ? 6.420 -0.927 -8.039 1.00 91.12 99 LEU A O 1
ATOM 803 N N . VAL A 1 100 ? 4.412 -1.931 -8.134 1.00 92.12 100 VAL A N 1
ATOM 804 C CA . VAL A 1 100 ? 4.509 -2.322 -9.547 1.00 92.12 100 VAL A CA 1
ATOM 805 C C . VAL A 1 100 ? 4.584 -1.100 -10.463 1.00 92.12 100 VAL A C 1
ATOM 807 O O . VAL A 1 100 ? 5.335 -1.101 -11.436 1.00 92.12 100 VAL A O 1
ATOM 810 N N . GLU A 1 101 ? 3.842 -0.033 -10.166 1.00 90.88 101 GLU A N 1
ATOM 811 C CA . GLU A 1 101 ? 3.886 1.195 -10.965 1.00 90.88 101 GLU A CA 1
ATOM 812 C C . GLU A 1 101 ? 5.226 1.927 -10.858 1.00 90.88 101 GLU A C 1
ATOM 814 O O . GLU A 1 101 ? 5.667 2.519 -11.848 1.00 90.88 101 GLU A O 1
ATOM 819 N N . LEU A 1 102 ? 5.878 1.869 -9.696 1.00 88.75 102 LEU A N 1
ATOM 820 C CA . LEU A 1 102 ? 7.187 2.478 -9.446 1.00 88.75 102 LEU A CA 1
ATOM 821 C C . LEU A 1 102 ? 8.366 1.565 -9.814 1.00 88.75 102 LEU A C 1
ATOM 823 O O . LEU A 1 102 ? 9.469 2.070 -9.991 1.00 88.75 102 LEU A O 1
ATOM 827 N N . ASN A 1 103 ? 8.122 0.267 -10.011 1.00 92.50 103 ASN A N 1
ATOM 828 C CA . ASN A 1 103 ? 9.141 -0.778 -10.138 1.00 92.50 103 ASN A CA 1
ATOM 829 C C . ASN A 1 103 ? 10.064 -0.861 -8.913 1.00 92.50 103 ASN A C 1
ATOM 831 O O . ASN A 1 103 ? 11.284 -0.905 -9.042 1.00 92.50 103 ASN A O 1
ATOM 835 N N . GLU A 1 104 ? 9.458 -0.850 -7.727 1.00 89.94 104 GLU A N 1
ATOM 836 C CA . GLU A 1 104 ? 10.155 -0.975 -6.449 1.00 89.94 104 GLU A CA 1
ATOM 837 C C . GLU A 1 104 ? 9.630 -2.200 -5.699 1.00 89.94 104 GLU A C 1
ATOM 839 O O . GLU A 1 104 ? 8.443 -2.525 -5.734 1.00 89.94 104 GLU A O 1
ATOM 844 N N . THR A 1 105 ? 10.505 -2.888 -4.980 1.00 90.88 105 THR A N 1
ATOM 845 C CA . THR A 1 105 ? 10.121 -3.987 -4.090 1.00 90.88 105 THR A CA 1
ATOM 846 C C . THR A 1 105 ? 9.775 -3.470 -2.694 1.00 90.88 105 THR A C 1
ATOM 848 O O . THR A 1 105 ? 10.208 -2.398 -2.272 1.00 90.88 105 THR A O 1
ATOM 851 N N . THR A 1 106 ? 9.050 -4.266 -1.902 1.00 90.44 106 THR A N 1
ATOM 852 C CA . THR A 1 106 ? 8.792 -3.941 -0.486 1.00 90.44 106 THR A CA 1
ATOM 853 C C . THR A 1 106 ? 10.092 -3.711 0.298 1.00 90.44 106 THR A C 1
ATOM 855 O O . THR A 1 106 ? 10.141 -2.873 1.195 1.00 90.44 106 THR A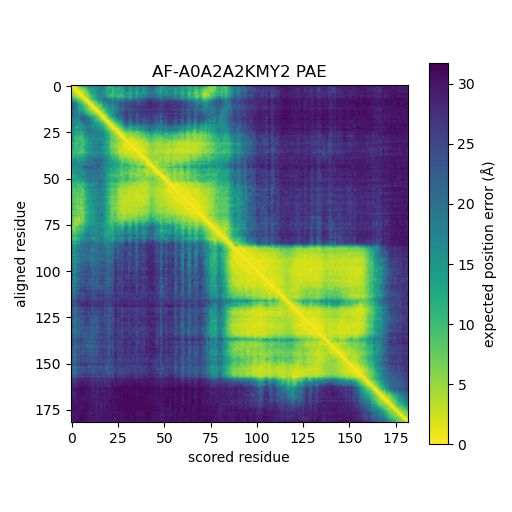 O 1
ATOM 858 N N . CYS A 1 107 ? 11.162 -4.434 -0.049 1.00 87.75 107 CYS A N 1
ATOM 859 C CA . CYS A 1 107 ? 12.479 -4.266 0.563 1.00 87.75 107 CYS A CA 1
ATOM 860 C C . CYS A 1 107 ? 13.112 -2.915 0.204 1.00 87.75 107 CYS A C 1
ATOM 862 O O . CYS A 1 107 ? 13.688 -2.264 1.075 1.00 87.75 107 CYS A O 1
ATOM 864 N N . GLU A 1 108 ? 12.971 -2.477 -1.046 1.00 82.38 108 GLU A N 1
ATOM 865 C CA . GLU A 1 108 ? 13.499 -1.193 -1.520 1.00 82.38 108 GLU A CA 1
ATOM 866 C C . GLU A 1 108 ? 12.748 0.004 -0.926 1.00 82.38 108 GLU A C 1
ATOM 868 O O . GLU A 1 108 ? 13.367 1.033 -0.666 1.00 82.38 108 GLU A O 1
ATOM 873 N N . GLN A 1 109 ? 11.461 -0.150 -0.585 1.00 83.69 109 GLN A N 1
ATOM 874 C CA . GLN A 1 109 ? 10.735 0.857 0.207 1.00 83.69 109 GLN A CA 1
ATOM 875 C C . GLN A 1 109 ? 11.298 1.012 1.620 1.00 83.69 109 GLN A C 1
ATOM 877 O O . GLN A 1 109 ? 11.364 2.117 2.155 1.00 83.69 109 GLN A O 1
ATOM 882 N N . ALA A 1 110 ? 11.678 -0.100 2.256 1.00 81.12 110 ALA A N 1
ATOM 883 C CA . ALA A 1 110 ? 12.252 -0.061 3.598 1.00 81.12 110 ALA A CA 1
ATOM 884 C C . ALA A 1 110 ? 13.673 0.520 3.583 1.00 81.12 110 ALA A C 1
ATOM 886 O O . ALA A 1 110 ? 14.091 1.180 4.538 1.00 81.12 110 ALA A O 1
ATOM 887 N N . LYS A 1 111 ? 14.423 0.263 2.507 1.00 83.25 111 LYS A N 1
ATOM 888 C CA . LYS A 1 111 ? 15.768 0.790 2.309 1.00 83.25 111 LYS A CA 1
ATOM 889 C C . LYS A 1 111 ? 16.063 0.951 0.813 1.00 83.25 111 LYS A C 1
ATOM 891 O O . LYS A 1 111 ? 16.199 -0.070 0.138 1.00 83.25 111 LYS A O 1
ATOM 896 N N . PRO A 1 112 ? 16.258 2.187 0.315 1.00 79.69 112 PRO A N 1
ATOM 897 C CA . PRO A 1 112 ? 16.508 2.411 -1.103 1.00 79.69 112 PRO A CA 1
ATOM 898 C C . PRO A 1 112 ? 17.803 1.723 -1.546 1.00 79.69 112 PRO A C 1
ATOM 900 O O . PRO A 1 112 ? 18.783 1.653 -0.789 1.00 79.69 112 PRO A O 1
ATOM 903 N N . ALA A 1 113 ? 17.802 1.210 -2.776 1.00 80.56 113 ALA A N 1
ATOM 904 C CA . ALA A 1 113 ? 18.976 0.592 -3.371 1.00 80.56 113 ALA A CA 1
ATOM 905 C C . ALA A 1 113 ? 20.088 1.637 -3.546 1.00 80.56 113 ALA A C 1
ATOM 907 O O . ALA A 1 113 ? 19.869 2.721 -4.079 1.00 80.56 113 ALA A O 1
ATOM 908 N N . ILE A 1 114 ? 21.299 1.308 -3.094 1.00 82.69 114 ILE A N 1
ATOM 909 C CA . ILE A 1 114 ? 22.468 2.168 -3.299 1.00 82.69 114 ILE A CA 1
ATOM 910 C C . ILE A 1 114 ? 23.105 1.754 -4.618 1.00 82.69 114 ILE A C 1
ATOM 912 O O . ILE A 1 114 ? 23.855 0.775 -4.682 1.00 82.69 114 ILE A O 1
ATOM 916 N N . LEU A 1 115 ? 22.776 2.490 -5.672 1.00 83.88 115 LEU A N 1
ATOM 917 C CA . LEU A 1 115 ? 23.337 2.286 -6.998 1.00 83.88 115 LEU A CA 1
ATOM 918 C C . LEU A 1 115 ? 24.655 3.052 -7.133 1.00 83.88 115 LEU A C 1
ATOM 920 O O . LEU A 1 115 ? 24.904 4.060 -6.470 1.00 83.88 115 LEU A O 1
ATOM 924 N N . ARG A 1 116 ? 25.571 2.521 -7.945 1.00 75.12 116 ARG A N 1
ATOM 925 C CA . ARG A 1 116 ? 26.886 3.149 -8.121 1.00 75.12 116 ARG A CA 1
ATOM 926 C C . ARG A 1 116 ? 26.705 4.465 -8.882 1.00 75.12 116 ARG A C 1
ATOM 928 O O . ARG A 1 116 ? 25.981 4.497 -9.865 1.00 75.12 116 ARG A O 1
ATOM 935 N N . PHE A 1 117 ? 27.431 5.501 -8.462 1.00 67.19 117 PHE A N 1
ATOM 936 C CA . PHE A 1 117 ? 27.558 6.807 -9.133 1.00 67.19 117 PHE A CA 1
ATOM 937 C C . PHE A 1 117 ? 26.378 7.785 -9.024 1.00 67.19 117 PHE A C 1
ATOM 939 O O . PHE A 1 117 ? 26.598 8.969 -9.264 1.00 67.19 117 PHE A O 1
ATOM 946 N N . ASP A 1 118 ? 25.187 7.355 -8.606 1.00 72.88 118 ASP A N 1
ATOM 947 C CA . ASP A 1 118 ? 24.043 8.248 -8.393 1.00 72.88 118 ASP A CA 1
ATOM 948 C C . ASP A 1 118 ? 23.124 7.711 -7.283 1.00 72.88 118 ASP A C 1
ATOM 950 O O . ASP A 1 118 ? 22.678 6.566 -7.328 1.00 72.88 118 ASP A O 1
ATOM 954 N N . ASN A 1 119 ? 22.833 8.552 -6.287 1.00 74.00 119 ASN A N 1
ATOM 955 C CA . ASN A 1 119 ? 21.923 8.224 -5.185 1.00 74.00 119 ASN A CA 1
ATOM 956 C C . ASN A 1 119 ? 20.441 8.403 -5.564 1.00 74.00 119 ASN A C 1
ATOM 958 O O . ASN A 1 119 ? 19.575 8.032 -4.775 1.00 74.00 119 ASN A O 1
ATOM 962 N N . MET A 1 120 ? 20.153 9.022 -6.712 1.00 76.81 120 MET A N 1
ATOM 963 C CA . MET A 1 120 ? 18.803 9.218 -7.252 1.00 76.81 120 MET A CA 1
ATOM 964 C C . MET A 1 120 ? 18.467 8.230 -8.372 1.00 76.81 120 MET A C 1
ATOM 966 O O . MET A 1 120 ? 17.357 8.278 -8.901 1.00 76.81 120 MET A O 1
ATOM 970 N N . ALA A 1 121 ? 19.401 7.347 -8.733 1.00 83.44 121 ALA A N 1
ATOM 971 C CA . ALA A 1 121 ? 19.138 6.299 -9.699 1.00 83.44 121 ALA A CA 1
ATOM 972 C C . ALA A 1 121 ? 18.124 5.295 -9.134 1.00 83.44 121 ALA A C 1
ATOM 974 O O . ALA A 1 121 ? 18.167 4.937 -7.955 1.00 83.44 121 ALA A O 1
ATOM 975 N N . ASP A 1 122 ? 17.227 4.826 -9.993 1.00 87.75 122 ASP A N 1
ATOM 976 C CA . ASP A 1 122 ? 16.184 3.868 -9.642 1.00 87.75 122 ASP A CA 1
ATOM 977 C C . ASP A 1 122 ? 15.907 2.896 -10.797 1.00 87.75 122 ASP A C 1
ATOM 979 O O . ASP A 1 122 ? 16.488 2.989 -11.879 1.00 87.75 122 ASP A O 1
ATOM 983 N N . TYR A 1 123 ? 15.027 1.923 -10.567 1.00 90.38 123 TYR A N 1
ATOM 984 C CA . TYR A 1 123 ? 14.621 0.947 -11.585 1.00 90.38 123 TYR A CA 1
ATOM 985 C C . TYR A 1 123 ? 13.352 1.372 -12.339 1.00 90.38 123 TYR A C 1
ATOM 987 O O . TYR A 1 123 ? 12.776 0.584 -13.095 1.00 90.38 123 TYR A O 1
ATOM 995 N N . ASN A 1 124 ? 12.876 2.603 -12.138 1.00 91.19 124 ASN A N 1
ATOM 996 C CA . ASN A 1 124 ? 11.589 3.048 -12.649 1.00 91.19 124 ASN A CA 1
ATOM 997 C C . ASN A 1 124 ? 11.674 3.473 -14.124 1.00 91.19 124 ASN A C 1
ATOM 999 O O . ASN A 1 124 ? 12.080 4.591 -14.446 1.00 91.19 124 ASN A O 1
ATOM 1003 N N . MET A 1 125 ? 11.180 2.622 -15.024 1.00 88.56 125 MET A N 1
ATOM 1004 C CA . MET A 1 125 ? 11.181 2.861 -16.476 1.00 88.56 125 MET A CA 1
ATOM 1005 C C . MET A 1 125 ? 9.853 3.439 -16.998 1.00 88.56 125 MET A C 1
ATOM 1007 O O . MET A 1 125 ? 9.634 3.547 -18.206 1.00 88.56 125 MET A O 1
ATOM 1011 N N . GLY A 1 126 ? 8.954 3.837 -16.094 1.00 89.50 126 GLY A N 1
ATOM 1012 C CA . GLY A 1 126 ? 7.614 4.323 -16.402 1.00 89.50 126 GLY A CA 1
ATOM 1013 C C . GLY A 1 126 ? 6.548 3.224 -16.378 1.00 89.50 126 GLY A C 1
ATOM 1014 O O . GLY A 1 126 ? 6.794 2.062 -16.694 1.00 89.50 126 GLY A O 1
ATOM 1015 N N . ARG A 1 127 ? 5.314 3.617 -16.038 1.00 88.44 127 ARG A N 1
ATOM 1016 C CA . ARG A 1 127 ? 4.202 2.710 -15.691 1.00 88.44 127 ARG A CA 1
ATOM 1017 C C . ARG A 1 127 ? 3.978 1.562 -16.681 1.00 88.44 127 ARG A C 1
ATOM 1019 O O . ARG A 1 127 ? 3.818 0.421 -16.268 1.00 88.44 127 ARG A O 1
ATOM 1026 N N . ALA A 1 128 ? 3.967 1.849 -17.984 1.00 89.69 128 ALA A N 1
ATOM 1027 C CA . ALA A 1 128 ? 3.725 0.833 -19.009 1.00 89.69 128 ALA A CA 1
ATOM 1028 C C . ALA A 1 128 ? 4.890 -0.162 -19.148 1.00 89.69 128 ALA A C 1
ATOM 1030 O O . ALA A 1 128 ? 4.655 -1.356 -19.331 1.00 89.69 128 ALA A O 1
ATOM 1031 N N . ALA A 1 129 ? 6.134 0.316 -19.042 1.00 90.19 129 ALA A N 1
ATOM 1032 C CA . ALA A 1 129 ? 7.318 -0.535 -19.098 1.00 90.19 129 ALA A CA 1
ATOM 1033 C C . ALA A 1 129 ? 7.409 -1.419 -17.848 1.00 90.19 129 ALA A C 1
ATOM 1035 O O . ALA A 1 129 ? 7.600 -2.624 -17.972 1.00 90.19 129 ALA A O 1
ATOM 1036 N N . ASN A 1 130 ? 7.161 -0.845 -16.669 1.00 91.81 130 ASN A N 1
ATOM 1037 C CA . ASN A 1 130 ? 7.177 -1.560 -15.392 1.00 91.81 130 ASN A CA 1
ATOM 1038 C C . ASN A 1 130 ? 6.116 -2.676 -15.356 1.00 91.81 130 ASN A C 1
ATOM 1040 O O . ASN A 1 130 ? 6.424 -3.820 -15.030 1.00 91.81 130 ASN A O 1
ATOM 1044 N N . LEU A 1 131 ? 4.886 -2.390 -15.805 1.00 91.12 131 LEU A N 1
ATOM 1045 C CA . LEU A 1 131 ? 3.833 -3.406 -15.926 1.00 91.12 131 LEU A CA 1
ATOM 1046 C C . LEU A 1 131 ? 4.219 -4.532 -16.893 1.00 91.12 131 LEU A C 1
ATOM 1048 O O . LEU A 1 131 ? 3.961 -5.700 -16.612 1.00 91.12 131 LEU A O 1
ATOM 1052 N N . LYS A 1 132 ? 4.857 -4.196 -18.020 1.00 91.12 132 LYS A N 1
ATOM 1053 C CA . LYS A 1 132 ? 5.309 -5.187 -19.002 1.00 91.12 132 LYS A CA 1
ATOM 1054 C C . LYS A 1 132 ? 6.415 -6.093 -18.452 1.00 91.12 132 LYS A C 1
ATOM 1056 O O . LYS A 1 132 ? 6.433 -7.260 -18.824 1.00 91.12 132 LYS A O 1
ATOM 1061 N N . LYS A 1 133 ? 7.290 -5.597 -17.568 1.00 90.38 133 LYS A N 1
ATOM 1062 C CA . LYS A 1 133 ? 8.341 -6.416 -16.936 1.00 90.38 133 LYS A CA 1
ATOM 1063 C C . LYS A 1 133 ? 7.763 -7.580 -16.137 1.00 90.38 133 LYS A C 1
ATOM 1065 O O . LYS A 1 133 ? 8.253 -8.699 -16.240 1.00 90.38 133 LYS A O 1
ATOM 1070 N N . ILE A 1 134 ? 6.686 -7.312 -15.401 1.00 88.56 134 ILE A N 1
ATOM 1071 C CA . ILE A 1 134 ? 6.059 -8.271 -14.484 1.00 88.56 134 ILE A CA 1
ATOM 1072 C C . ILE A 1 134 ? 5.019 -9.138 -15.195 1.00 88.56 134 ILE A C 1
ATOM 1074 O O . ILE A 1 134 ? 5.013 -10.356 -15.048 1.00 88.56 134 ILE A O 1
ATOM 1078 N N . PHE A 1 135 ? 4.124 -8.523 -15.969 1.00 89.75 135 PHE A N 1
ATOM 1079 C CA . PHE A 1 135 ? 2.993 -9.229 -16.574 1.00 89.75 135 PHE A CA 1
ATOM 1080 C C . PHE A 1 135 ? 3.231 -9.651 -18.032 1.00 89.75 135 PHE A C 1
ATOM 1082 O O . PHE A 1 135 ? 2.414 -10.360 -18.627 1.00 89.75 135 PHE A O 1
ATOM 1089 N N . GLY A 1 136 ? 4.325 -9.211 -18.648 1.00 87.31 136 GLY A N 1
ATOM 1090 C CA . GLY A 1 136 ? 4.653 -9.557 -20.023 1.00 87.31 136 GLY A CA 1
ATOM 1091 C C . GLY A 1 136 ? 3.690 -8.972 -21.052 1.00 87.31 136 GLY A C 1
ATOM 1092 O O . GLY A 1 136 ? 3.129 -7.884 -20.906 1.00 87.31 136 GLY A O 1
ATOM 1093 N N . TRP A 1 137 ? 3.512 -9.707 -22.148 1.00 83.00 137 TRP A N 1
ATOM 1094 C CA . TRP A 1 137 ? 2.870 -9.220 -23.370 1.00 83.00 137 TRP A CA 1
ATOM 1095 C C . TRP A 1 137 ? 1.345 -9.407 -23.434 1.00 83.00 137 TRP A C 1
ATOM 1097 O O . TRP A 1 137 ? 0.740 -8.864 -24.358 1.00 83.00 137 TRP A O 1
ATOM 1107 N N . GLY A 1 138 ? 0.701 -10.124 -22.498 1.00 73.19 138 GLY A N 1
ATOM 1108 C CA . GLY A 1 138 ? -0.769 -10.220 -22.539 1.00 73.19 138 GLY A CA 1
ATOM 1109 C C . GLY A 1 138 ? -1.499 -11.282 -21.709 1.00 73.19 138 GLY A C 1
ATOM 1110 O O . GLY A 1 138 ? -2.725 -11.303 -21.758 1.00 73.19 138 GLY A O 1
ATOM 1111 N N . LEU A 1 139 ? -0.827 -12.143 -20.933 1.00 82.69 139 LEU A N 1
ATOM 1112 C CA . LEU A 1 139 ? -1.497 -13.168 -20.101 1.00 82.69 139 LEU A CA 1
ATOM 1113 C C . LEU A 1 139 ? -1.629 -12.756 -18.626 1.00 82.69 139 LEU A C 1
ATOM 1115 O O . LEU A 1 139 ? -1.469 -13.563 -17.721 1.00 82.69 139 LEU A O 1
ATOM 1119 N N . TRP A 1 140 ? -1.965 -11.492 -18.380 1.00 83.44 140 TRP A N 1
ATOM 1120 C CA . TRP A 1 140 ? -1.835 -10.849 -17.066 1.00 83.44 140 TRP A CA 1
ATOM 1121 C C . TRP A 1 140 ? -2.732 -11.446 -15.965 1.00 83.44 140 TRP A C 1
ATOM 1123 O O . TRP A 1 140 ? -2.459 -11.268 -14.783 1.00 83.44 140 TRP A O 1
ATOM 1133 N N . LEU A 1 141 ? -3.812 -12.140 -16.343 1.00 85.25 141 LEU A N 1
ATOM 1134 C CA . LEU A 1 141 ? -4.784 -12.751 -15.422 1.00 85.25 141 LEU A CA 1
ATOM 1135 C C . LEU A 1 141 ? -4.672 -14.278 -15.344 1.00 85.25 141 LEU A C 1
ATOM 1137 O O . LEU A 1 141 ? -5.476 -14.923 -14.670 1.00 85.25 141 LEU A O 1
ATOM 1141 N N . VAL A 1 142 ? -3.705 -14.864 -16.048 1.00 87.56 142 VAL A N 1
ATOM 1142 C CA . VAL A 1 142 ? -3.447 -16.303 -16.020 1.00 87.56 142 VAL A CA 1
ATOM 1143 C C . VAL A 1 142 ? -2.181 -16.521 -15.193 1.00 87.56 142 VAL A C 1
ATOM 1145 O O . VAL A 1 142 ? -1.188 -15.854 -15.463 1.00 87.56 142 VAL A O 1
ATOM 1148 N N . PRO A 1 143 ? -2.178 -17.426 -14.195 1.00 86.06 143 PRO A N 1
ATOM 1149 C CA . PRO A 1 143 ? -1.013 -17.674 -13.347 1.00 86.06 143 PRO A CA 1
ATOM 1150 C C . PRO A 1 143 ? 0.050 -18.483 -14.106 1.00 86.06 143 PRO A C 1
ATOM 1152 O O . PRO A 1 143 ? 0.284 -19.659 -13.831 1.00 86.06 143 PRO A O 1
ATOM 1155 N N . LEU A 1 144 ? 0.658 -17.852 -15.104 1.00 86.62 144 LEU A N 1
ATOM 1156 C CA . LEU A 1 144 ? 1.754 -18.369 -15.909 1.00 86.62 144 LEU A CA 1
ATOM 1157 C C . LEU A 1 144 ? 2.945 -17.411 -15.783 1.00 86.62 144 LEU A C 1
ATOM 1159 O O . LEU A 1 144 ? 2.731 -16.200 -15.749 1.00 86.62 144 LEU A O 1
ATOM 1163 N N . PRO A 1 145 ? 4.185 -17.925 -15.730 1.00 84.38 145 PRO A N 1
ATOM 1164 C CA . PRO A 1 145 ? 5.370 -17.079 -15.751 1.00 84.38 145 PRO A CA 1
ATOM 1165 C C . PRO A 1 145 ? 5.468 -16.408 -17.123 1.00 84.38 145 PRO A C 1
ATOM 1167 O O . PRO A 1 145 ? 5.696 -17.063 -18.144 1.00 84.38 145 PRO A O 1
ATOM 1170 N N . THR A 1 146 ? 5.200 -15.107 -17.150 1.00 88.38 146 THR A N 1
ATOM 1171 C CA . THR A 1 146 ? 5.267 -14.265 -18.353 1.00 88.38 146 THR A CA 1
ATOM 1172 C C . THR A 1 146 ? 6.142 -13.037 -18.157 1.00 88.38 146 THR A C 1
ATOM 1174 O O . THR A 1 146 ? 6.108 -12.121 -18.979 1.00 88.38 146 THR A O 1
ATOM 1177 N N . ASP A 1 147 ? 6.893 -13.009 -17.067 1.00 84.69 147 ASP A N 1
ATOM 1178 C CA . ASP A 1 147 ? 7.916 -12.020 -16.789 1.00 84.69 147 ASP A CA 1
ATOM 1179 C C . ASP A 1 147 ? 8.967 -11.994 -17.905 1.00 84.69 147 ASP A C 1
ATOM 1181 O O . ASP A 1 147 ? 9.278 -13.003 -18.541 1.00 84.69 147 ASP A O 1
ATOM 1185 N N . THR A 1 148 ? 9.462 -10.795 -18.212 1.00 82.88 148 THR A N 1
ATOM 1186 C CA . THR A 1 148 ? 10.393 -10.593 -19.335 1.00 82.88 148 THR A CA 1
ATOM 1187 C C . THR A 1 148 ? 11.855 -10.545 -18.913 1.00 82.88 148 THR A C 1
ATOM 1189 O O . THR A 1 148 ? 12.726 -10.533 -19.780 1.00 82.88 148 THR A O 1
ATOM 1192 N N . GLU A 1 149 ? 12.127 -10.446 -17.614 1.00 84.38 149 GLU A N 1
ATOM 1193 C CA . GLU A 1 149 ? 13.476 -10.277 -17.070 1.00 84.38 149 GLU A CA 1
ATOM 1194 C C . GLU A 1 149 ? 14.063 -11.612 -16.591 1.00 84.38 149 GLU A C 1
ATOM 1196 O O . GLU A 1 149 ? 13.351 -12.577 -16.334 1.00 84.38 149 GLU A O 1
ATOM 1201 N N . ASP A 1 150 ? 15.392 -11.680 -16.506 1.00 87.88 150 ASP A N 1
ATOM 1202 C CA . ASP A 1 150 ? 16.141 -12.886 -16.126 1.00 87.88 150 ASP A CA 1
ATOM 1203 C C . ASP A 1 150 ? 16.228 -13.093 -14.601 1.00 87.88 150 ASP A C 1
ATOM 1205 O O . ASP A 1 150 ? 16.796 -14.081 -14.131 1.00 87.88 150 ASP A O 1
ATOM 1209 N N . GLY A 1 151 ? 15.702 -12.141 -13.825 1.00 88.12 151 GLY A N 1
ATOM 1210 C CA . GLY A 1 151 ? 15.763 -12.113 -12.367 1.00 88.12 151 GLY A CA 1
ATOM 1211 C C . GLY A 1 151 ? 17.109 -11.656 -11.790 1.00 88.12 151 GLY A C 1
ATOM 1212 O O . GLY A 1 151 ? 17.222 -11.511 -10.572 1.00 88.12 151 GLY A O 1
ATOM 1213 N N . MET A 1 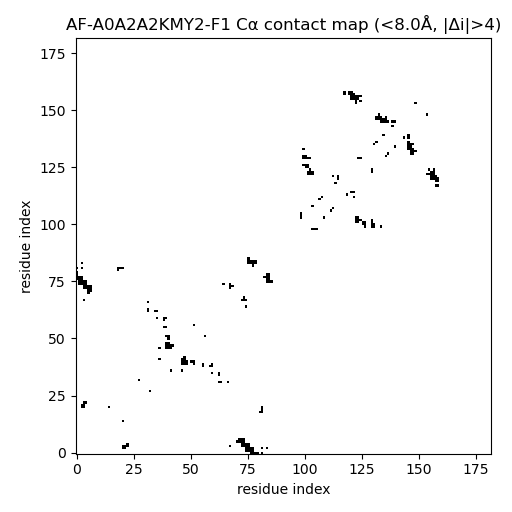152 ? 18.119 -11.417 -12.632 1.00 87.69 152 MET A N 1
ATOM 1214 C CA . MET A 1 152 ? 19.505 -11.139 -12.235 1.00 87.69 152 MET A CA 1
ATOM 1215 C C . MET A 1 152 ? 19.956 -9.731 -12.629 1.00 87.69 152 MET A C 1
ATOM 1217 O O . MET A 1 152 ? 20.715 -9.103 -11.887 1.00 87.69 152 MET A O 1
ATOM 1221 N N . HIS A 1 153 ? 19.498 -9.231 -13.776 1.00 88.62 153 HIS A N 1
ATOM 1222 C CA . HIS A 1 153 ? 19.875 -7.938 -14.325 1.00 88.62 153 HIS A CA 1
ATOM 1223 C C . HIS A 1 153 ? 18.632 -7.102 -14.605 1.00 88.62 153 HIS A C 1
ATOM 1225 O O . HIS A 1 153 ? 17.760 -7.478 -15.382 1.00 88.62 153 HIS A O 1
ATOM 1231 N N . TYR A 1 154 ? 18.605 -5.919 -14.003 1.00 89.25 154 TYR A N 1
ATOM 1232 C CA . TYR A 1 154 ? 17.520 -4.962 -14.145 1.00 89.25 154 TYR A CA 1
ATOM 1233 C C . TYR A 1 154 ? 18.056 -3.689 -14.788 1.00 89.25 154 TYR A C 1
ATOM 1235 O O . TYR A 1 154 ? 19.151 -3.223 -14.465 1.00 89.25 154 TYR A O 1
ATOM 1243 N N . GLU A 1 155 ? 17.286 -3.129 -15.716 1.00 88.81 155 GLU A N 1
ATOM 1244 C CA . GLU A 1 155 ? 17.621 -1.848 -16.331 1.00 88.81 155 GLU A CA 1
ATOM 1245 C C . GLU A 1 155 ? 17.539 -0.721 -15.292 1.00 88.81 155 GLU A C 1
ATOM 1247 O O . GLU A 1 155 ? 16.525 -0.576 -14.606 1.00 88.81 155 GLU A O 1
ATOM 1252 N N . ILE A 1 156 ? 18.617 0.059 -15.183 1.00 89.12 156 ILE A N 1
ATOM 1253 C CA . ILE A 1 156 ? 18.745 1.164 -14.231 1.00 89.12 156 ILE A CA 1
ATOM 1254 C C . ILE A 1 156 ? 18.522 2.481 -14.962 1.00 89.12 156 ILE A C 1
ATOM 1256 O O . ILE A 1 156 ? 19.194 2.777 -15.955 1.00 89.12 156 ILE A O 1
ATOM 1260 N N . ARG A 1 157 ? 17.648 3.313 -14.405 1.00 86.75 157 ARG A N 1
ATOM 1261 C CA . ARG A 1 157 ? 17.493 4.705 -14.795 1.00 86.75 157 ARG A CA 1
ATOM 1262 C C . ARG A 1 157 ? 18.398 5.577 -13.932 1.00 86.75 157 ARG A C 1
ATOM 1264 O O . ARG A 1 157 ? 18.146 5.774 -12.748 1.00 86.75 157 ARG A O 1
ATOM 1271 N N . TYR A 1 158 ? 19.423 6.143 -14.557 1.00 82.25 158 TYR A N 1
ATOM 1272 C CA . TYR A 1 158 ? 20.225 7.206 -13.956 1.00 82.25 158 TYR A CA 1
ATOM 1273 C C . TYR A 1 158 ? 19.551 8.550 -14.207 1.00 82.25 158 TYR A C 1
ATOM 1275 O O . TYR A 1 158 ? 19.126 8.831 -15.333 1.00 82.25 158 TYR A O 1
ATOM 1283 N N . VAL A 1 159 ? 19.436 9.376 -13.170 1.00 69.50 159 VAL A N 1
ATOM 1284 C CA . VAL A 1 159 ? 18.905 10.728 -13.325 1.00 69.50 159 VAL A CA 1
ATOM 1285 C C . VAL A 1 159 ? 20.079 11.637 -13.647 1.00 69.50 159 VAL A C 1
ATOM 1287 O O . VAL A 1 159 ? 21.054 11.706 -12.907 1.00 69.50 159 VAL A O 1
ATOM 1290 N N . ASP A 1 160 ? 20.002 12.341 -14.773 1.00 61.72 160 ASP A N 1
ATOM 1291 C CA . ASP A 1 160 ? 21.022 13.324 -15.122 1.00 61.72 160 ASP A CA 1
ATOM 1292 C C . ASP A 1 160 ? 20.994 14.445 -14.061 1.00 61.72 160 ASP A C 1
ATOM 1294 O O . ASP A 1 160 ? 19.940 15.072 -13.885 1.00 61.72 160 ASP A O 1
ATOM 1298 N N . PRO A 1 161 ? 22.088 14.725 -13.325 1.00 57.84 161 PRO A N 1
ATOM 1299 C CA . PRO A 1 161 ? 22.080 15.693 -12.222 1.00 57.84 161 PRO A CA 1
ATOM 1300 C C . PRO A 1 161 ? 21.677 17.116 -12.646 1.00 57.84 161 PRO A C 1
ATOM 1302 O O . PRO A 1 161 ? 21.301 17.928 -11.801 1.00 57.84 161 PRO A O 1
ATOM 1305 N N . ASN A 1 162 ? 21.700 17.417 -13.948 1.00 57.03 162 ASN A N 1
ATOM 1306 C CA . ASN A 1 162 ? 21.256 18.691 -14.514 1.00 57.03 162 ASN A CA 1
ATOM 1307 C C . ASN A 1 162 ? 19.735 18.781 -14.765 1.00 57.03 162 ASN A C 1
ATOM 1309 O O . ASN A 1 162 ? 19.240 19.868 -15.057 1.00 57.03 162 ASN A O 1
ATOM 1313 N N . ASN A 1 163 ? 18.978 17.684 -14.653 1.00 54.28 163 ASN A N 1
ATOM 1314 C CA . ASN A 1 163 ? 17.533 17.645 -14.900 1.00 54.28 163 ASN A CA 1
ATOM 1315 C C . ASN A 1 163 ? 16.749 17.390 -13.599 1.00 54.28 163 ASN A C 1
ATOM 1317 O O . ASN A 1 163 ? 16.140 16.344 -13.386 1.00 54.28 163 ASN A O 1
ATOM 1321 N N . THR A 1 164 ? 16.760 18.372 -12.700 1.00 46.06 164 THR A N 1
ATOM 1322 C CA . THR A 1 164 ? 16.140 18.327 -11.361 1.00 46.06 164 THR A CA 1
ATOM 1323 C C . THR A 1 164 ? 14.641 18.652 -11.350 1.00 46.06 164 THR A C 1
ATOM 1325 O O . THR A 1 164 ? 14.121 19.203 -10.380 1.00 46.06 164 THR A O 1
ATOM 1328 N N . SER A 1 165 ? 13.892 18.298 -12.397 1.00 40.53 165 SER A N 1
ATOM 1329 C CA . SER A 1 165 ? 12.446 18.556 -12.447 1.00 40.53 165 SER A CA 1
ATOM 1330 C C . SER A 1 165 ? 11.622 17.267 -12.374 1.00 40.53 165 SER A C 1
ATOM 1332 O O . SER A 1 165 ? 11.032 16.802 -13.342 1.00 40.53 165 SER A O 1
ATOM 1334 N N . ARG A 1 166 ? 11.505 16.707 -11.159 1.00 47.62 166 ARG A N 1
ATOM 1335 C CA . ARG A 1 166 ? 10.535 15.630 -10.850 1.00 47.62 166 ARG A CA 1
ATOM 1336 C C . ARG A 1 166 ? 9.073 16.081 -11.045 1.00 47.62 166 ARG A C 1
ATOM 1338 O O . ARG A 1 166 ? 8.179 15.246 -11.125 1.00 47.62 166 ARG A O 1
ATOM 1345 N N . PHE A 1 167 ? 8.824 17.388 -11.164 1.00 38.44 167 PHE A N 1
ATOM 1346 C CA . PHE A 1 167 ? 7.507 17.964 -11.427 1.00 38.44 167 PHE A CA 1
ATOM 1347 C C . PHE A 1 167 ? 7.567 18.883 -12.647 1.00 38.44 167 PHE A C 1
ATOM 1349 O O . PHE A 1 167 ? 8.207 19.933 -12.616 1.00 38.44 167 PHE A O 1
ATOM 1356 N N . LYS A 1 168 ? 6.868 18.503 -13.717 1.00 37.78 168 LYS A N 1
ATOM 1357 C CA . LYS A 1 168 ? 6.652 19.359 -14.884 1.00 37.78 168 LYS A CA 1
ATOM 1358 C C . LYS A 1 168 ? 5.606 20.412 -14.496 1.00 37.78 168 LYS A C 1
ATOM 1360 O O . LYS A 1 168 ? 4.420 20.093 -14.428 1.00 37.78 168 LYS A O 1
ATOM 1365 N N . ARG A 1 169 ? 6.020 21.645 -14.178 1.00 39.09 169 ARG A N 1
ATOM 1366 C CA . ARG A 1 169 ? 5.072 22.773 -14.158 1.00 39.09 169 ARG A CA 1
ATOM 1367 C C . ARG A 1 169 ? 4.588 22.960 -15.592 1.00 39.09 169 ARG A C 1
ATOM 1369 O O . ARG A 1 169 ? 5.399 23.141 -16.491 1.00 39.09 169 ARG A O 1
ATOM 1376 N N . VAL A 1 170 ? 3.280 22.848 -15.800 1.00 43.66 170 VAL A N 1
ATOM 1377 C CA . VAL A 1 170 ? 2.647 23.298 -17.039 1.00 43.66 170 VAL A CA 1
ATOM 1378 C C . VAL A 1 170 ? 2.625 24.817 -16.947 1.00 43.66 170 VAL A C 1
ATOM 1380 O O . VAL A 1 170 ? 1.833 25.376 -16.191 1.00 43.66 170 VAL A O 1
ATOM 1383 N N . GLU A 1 171 ? 3.555 25.471 -17.630 1.00 48.34 171 GLU A N 1
ATOM 1384 C CA . GLU A 1 171 ? 3.427 26.894 -17.918 1.00 48.34 171 GLU A CA 1
ATOM 1385 C C . GLU A 1 171 ? 2.324 27.008 -18.974 1.00 48.34 171 GLU A C 1
ATOM 1387 O O . GLU A 1 171 ? 2.419 26.445 -20.062 1.00 48.34 171 GLU A O 1
ATOM 1392 N N . ILE A 1 172 ? 1.195 27.594 -18.573 1.00 49.31 172 ILE A N 1
ATOM 1393 C CA . ILE A 1 172 ? 0.145 27.989 -19.506 1.00 49.31 172 ILE A CA 1
ATOM 1394 C C . ILE A 1 172 ? 0.631 29.313 -20.080 1.00 49.31 172 ILE A C 1
ATOM 1396 O O . ILE A 1 172 ? 0.564 30.337 -19.396 1.00 49.31 172 ILE A O 1
ATOM 1400 N N . ASP A 1 173 ? 1.159 29.277 -21.296 1.00 46.75 173 ASP A N 1
ATOM 1401 C CA . ASP A 1 173 ? 1.467 30.489 -22.040 1.00 46.75 173 ASP A CA 1
ATOM 1402 C C . ASP A 1 173 ? 0.139 31.185 -22.372 1.00 46.75 173 ASP A C 1
ATOM 1404 O O . ASP A 1 173 ? -0.634 30.738 -23.217 1.00 46.75 173 ASP A O 1
ATOM 1408 N N . ASN A 1 174 ? -0.171 32.265 -21.651 1.00 51.88 174 ASN A N 1
ATOM 1409 C CA . ASN A 1 174 ? -1.248 33.178 -22.022 1.00 51.88 174 ASN A CA 1
ATOM 1410 C C . ASN A 1 174 ? -0.754 34.048 -23.189 1.00 51.88 174 ASN A C 1
ATOM 1412 O O . ASN A 1 174 ? -0.343 35.189 -22.978 1.00 51.88 174 ASN A O 1
ATOM 1416 N N . GLU A 1 175 ? -0.778 33.516 -24.412 1.00 55.12 175 GLU A N 1
ATOM 1417 C CA . GLU A 1 175 ? -0.472 34.291 -25.627 1.00 55.12 175 GLU A CA 1
ATOM 1418 C C . GLU A 1 175 ? -1.641 35.192 -26.085 1.00 55.12 175 GLU A C 1
ATOM 1420 O O . GLU A 1 175 ? -1.449 36.069 -26.922 1.00 55.12 175 GLU A O 1
ATOM 1425 N N . ASP A 1 176 ? -2.825 35.099 -25.471 1.00 51.38 176 ASP A N 1
ATOM 1426 C CA . ASP A 1 176 ? -4.028 35.793 -25.965 1.00 51.38 176 ASP A CA 1
ATOM 1427 C C . ASP A 1 176 ? -4.235 37.235 -25.442 1.00 51.38 176 ASP A C 1
ATOM 1429 O O . ASP A 1 176 ? -5.284 37.835 -25.674 1.00 51.38 176 ASP A O 1
ATOM 1433 N N . ALA A 1 177 ? -3.271 37.838 -24.735 1.00 51.53 177 ALA A N 1
ATOM 1434 C CA . ALA A 1 177 ? -3.434 39.192 -24.173 1.00 51.53 177 ALA A CA 1
ATOM 1435 C C . ALA A 1 177 ? -2.833 40.334 -25.021 1.00 51.53 177 ALA A C 1
ATOM 1437 O O . ALA A 1 177 ? -2.951 41.496 -24.633 1.00 51.53 177 ALA A O 1
ATOM 1438 N N . ALA A 1 178 ? -2.186 40.047 -26.157 1.00 53.38 178 ALA A N 1
ATOM 1439 C CA . ALA A 1 178 ? -1.387 41.039 -26.891 1.00 53.38 178 ALA A CA 1
ATOM 1440 C C . ALA A 1 178 ? -1.968 41.503 -28.244 1.00 53.38 178 ALA A C 1
ATOM 1442 O O . ALA A 1 178 ? -1.253 42.143 -29.013 1.00 53.38 178 ALA A O 1
ATOM 1443 N N . GLU A 1 179 ? -3.242 41.231 -28.547 1.00 53.16 179 GLU A N 1
ATOM 1444 C CA . GLU A 1 179 ? -3.849 41.619 -29.837 1.00 53.16 179 GLU A CA 1
ATOM 1445 C C . GLU A 1 179 ? -4.927 42.717 -29.754 1.00 53.16 179 GLU A C 1
ATOM 1447 O O . GLU A 1 179 ? -5.667 42.931 -30.708 1.00 53.16 179 GLU A O 1
ATOM 1452 N N . THR A 1 180 ? -5.020 43.469 -28.649 1.00 51.59 180 THR A N 1
ATOM 1453 C CA . THR A 1 180 ? -6.018 44.558 -28.506 1.00 51.59 180 THR A CA 1
ATOM 1454 C C . THR A 1 180 ? -5.433 45.966 -28.349 1.00 51.59 180 THR A C 1
ATOM 1456 O O . THR A 1 180 ? -6.072 46.820 -27.748 1.00 51.59 180 THR A O 1
ATOM 1459 N N . GLU A 1 181 ? -4.253 46.247 -28.910 1.00 47.97 181 GLU A N 1
ATOM 1460 C CA . GLU A 1 181 ? -3.753 47.629 -29.062 1.00 47.97 181 GLU A CA 1
ATOM 1461 C C . GLU A 1 181 ? -3.013 47.846 -30.398 1.00 47.97 181 GLU A C 1
ATOM 1463 O O . GLU A 1 181 ? -1.824 48.173 -30.440 1.00 47.97 181 GLU A O 1
ATOM 1468 N N . ARG A 1 182 ? -3.726 47.682 -31.519 1.00 40.25 182 ARG A N 1
ATOM 1469 C CA . ARG A 1 182 ? -3.387 48.338 -32.793 1.00 40.25 182 ARG A CA 1
ATOM 1470 C C . ARG A 1 182 ? -4.624 48.905 -33.463 1.00 40.25 182 ARG A C 1
ATOM 1472 O O . ARG A 1 182 ? -5.663 48.211 -33.445 1.00 40.25 182 ARG A O 1
#

Sequence (182 aa):
MFAVRKKSHRTAPRCGAHRTANIPGFEVDEETDAALRVCTPIENGRVILEKSTREQIEQQIKILERFCNAMDIVVAECDHVGRINYYPLGELLRFHWELVELNETTCEQAKPAILRFDNMADYNMGRAANLKKIFGWGLWLVPLPTDTEDGMHYEIRYVDPNNTSRFKRVEIDNEDAAETER

pLDDT: mean 70.21, std 17.75, range [27.23, 92.5]

Foldseek 3Di:
DKAKAAPDPDDDDDDPDDQENDPPPDDQDPVLVVQLVVLFDADPNDTDNVPHDPVSVVSNVVSVVVSSVVRRMDIFDDDPRHDGPDCPPVVVVVVVLVCLQQVHDPVCVVPNDDDPPAPPKDLHPGRVVSCCQQCNDDPNPDPDRRHDDPVPDGDIDDDDPVPPPPDDDPDPPPPPPPDPDD

Solvent-accessible surface area (backbone atoms only — not comparable to full-atom values): 11739 Å² total; per-resid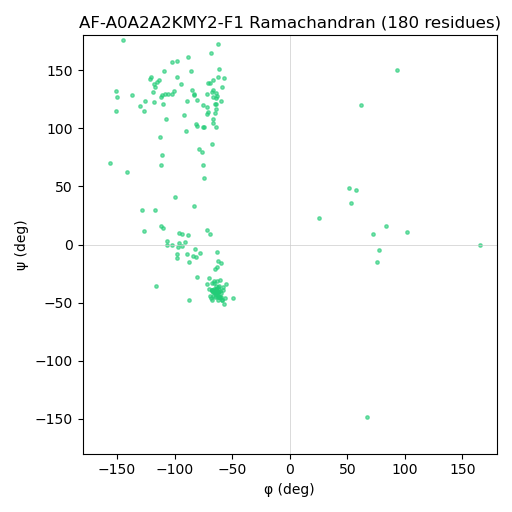ue (Å²): 107,73,35,67,43,68,78,60,101,63,80,85,78,81,85,70,98,55,99,56,64,69,63,90,89,73,78,78,53,74,66,59,52,51,56,45,56,73,56,44,51,68,56,96,90,37,79,42,74,92,74,46,51,72,69,33,48,55,50,47,49,56,53,52,51,52,53,27,58,76,70,49,32,44,83,35,58,25,50,102,85,62,50,72,74,80,48,72,68,56,55,51,49,50,53,52,50,52,27,42,46,50,45,48,51,78,65,38,74,77,47,71,69,84,48,87,100,38,88,75,32,42,52,52,72,42,51,72,55,30,44,31,42,62,35,29,94,75,57,71,91,49,102,60,98,40,50,71,63,85,88,80,72,76,74,72,40,75,65,60,88,88,66,85,62,96,64,83,77,81,78,79,80,78,74,84,78,74,82,84,84,128